Protein 3PJV (pdb70)

Radius of gyration: 19.81 Å; Cα contacts (8 Å, |Δi|>4): 418; chains: 2; bounding box: 46×54×52 Å

B-factor: mean 34.67, std 13.92, range [6.47, 123.56]

Solvent-accessible surface area: 13754 Å² total

Nearest PDB structures (foldseek):
  3pjv-assembly1_F  TM=8.818E-01  e=8.967E-20  Pseudomonas fluorescens Pf0-1
  4u65-assembly1_B  TM=5.311E-01  e=1.336E-07  Legionella pneumophila subsp. pneumophila str. Philadelphia 1
  8fw5-assembly1_D  TM=3.152E-01  e=1.965E+00  Escherichia coli
  3pjv-assembly1_F  TM=1.008E+00  e=2.328E-21  Pseudomonas fluorescens Pf0-1
  4u65-assembly1_B  TM=5.306E-01  e=1.064E-07  Legionella pneumophila subsp. pneumophila str. Philadelphia 1

Sequence (249 aa):
FVSLESSSRTQYVNQLLRSSHAQQDAATALALSSLTPNIDDPAVELLVSSIFDSGYYSSIRVVDLKTDQTIVERNGIPAVTNVPDWFVKLIGLEPAGGDALVSRGWEQAARVEVVSHPFALAKLWQSALGVSLESSRTQYVNQLRSHAQDAATALALSSLTPNIDDPAVELLVSSIFDSGYYSSIRVVDLKTDQTIVERNGIPAVVTNVVPDWFVKLIGLEPAGGDALVSRGWEQAARVEVVSHPFALAKLWQSSALG

Foldseek 3Di:
DVCVVVVVVVVVVVVVVVVVVLVVVLCVVCVVPVPPLVNQVSVCVVCVVLSDQKDWDADPVVRHTSDMDGDDPDDADQDPVVCVVVVDDQPKDKDFDDDVPHTDDMDIDTDDCNVRSVVVVVVVD/DVCVVVVVVVVVVVVVVVVVLVVVLCVVCVVPVVPLVNQVSLVVSVVVDDDQKDWDADPVVRHTSDMDGDDDPDAPQDVVLVVVVVDDWDKDKDFDADVPHTDDMDIDTDDCSVSRVVVVVVVD

Structure (mmCIF, N/CA/C/O backbone):
data_3PJV
#
_entry.id   3PJV
#
_cell.length_a   41.488
_cell.length_b   71.408
_cell.length_c   110.412
_cell.angle_alpha   90.00
_cell.angle_beta   90.00
_cell.angle_gamma   90.00
#
_symmetry.space_group_name_H-M   'P 21 21 21'
#
loop_
_entity.id
_entity.type
_entity.pdbx_description
1 polymer 'Cyclic dimeric GMP binding protein'
2 water water
#
loop_
_atom_site.group_PDB
_atom_site.id
_atom_site.type_symbol
_atom_site.label_atom_id
_atom_site.label_alt_id
_atom_site.label_comp_id
_atom_site.label_asym_id
_atom_site.label_entity_id
_atom_site.label_seq_id
_atom_site.pdbx_PDB_ins_code
_atom_site.Cartn_x
_atom_site.Cartn_y
_atom_site.Cartn_z
_atom_site.occupancy
_atom_site.B_iso_or_equiv
_atom_site.auth_seq_id
_atom_site.auth_comp_id
_atom_site.auth_asym_id
_atom_site.auth_atom_id
_atom_site.pdbx_PDB_model_num
ATOM 1 N N . PHE A 1 2 ? 3.376 29.438 52.338 1.00 63.15 23 PHE D N 1
ATOM 2 C CA . PHE A 1 2 ? 4.757 28.996 52.145 1.00 61.62 23 PHE D CA 1
ATOM 3 C C . PHE A 1 2 ? 5.347 29.600 50.872 1.00 57.88 23 PHE D C 1
ATOM 4 O O . PHE A 1 2 ? 6.205 30.488 50.921 1.00 57.10 23 PHE D O 1
ATOM 14 N N . VAL A 1 4 ? 3.326 31.087 48.683 1.00 60.75 25 VAL D N 1
ATOM 15 C CA . VAL A 1 4 ? 2.543 32.315 48.613 1.00 59.62 25 VAL D CA 1
ATOM 16 C C . VAL A 1 4 ? 3.206 33.425 49.424 1.00 56.12 25 VAL D C 1
ATOM 17 O O . VAL A 1 4 ? 3.202 34.596 49.026 1.00 55.95 25 VAL D O 1
ATOM 21 N N . SER A 1 5 ? 3.785 33.051 50.555 1.00 50.66 26 SER D N 1
ATOM 22 C CA . SER A 1 5 ? 4.364 34.031 51.453 1.00 44.31 26 SER D CA 1
ATOM 23 C C . SER A 1 5 ? 5.877 34.137 51.318 1.00 35.21 26 SER D C 1
ATOM 24 O O . SER A 1 5 ? 6.513 34.821 52.113 1.00 33.80 26 SER D O 1
ATOM 27 N N . LEU A 1 6 ? 6.456 33.469 50.325 1.00 30.67 27 LEU D N 1
ATOM 28 C CA . LEU A 1 6 ? 7.914 33.421 50.218 1.00 29.88 27 LEU D CA 1
ATOM 29 C C . LEU A 1 6 ? 8.546 34.809 50.107 1.00 26.92 27 LEU D C 1
ATOM 30 O O . LEU A 1 6 ? 9.459 35.146 50.863 1.00 27.16 27 LEU D O 1
ATOM 35 N N . GLU A 1 7 ? 8.070 35.617 49.166 1.00 29.34 28 GLU D N 1
ATOM 36 C CA . GLU A 1 7 ? 8.729 36.900 48.921 1.00 31.58 28 GLU D CA 1
ATOM 37 C C . GLU A 1 7 ? 8.700 37.799 50.160 1.00 31.95 28 GLU D C 1
ATOM 38 O O . GLU A 1 7 ? 9.719 38.395 50.519 1.00 29.27 28 GLU D O 1
ATOM 44 N N . SER A 1 8 ? 7.550 37.884 50.825 1.00 33.62 29 SER D N 1
ATOM 45 C CA . SER A 1 8 ? 7.459 38.708 52.035 1.00 33.60 29 SER D CA 1
ATOM 46 C C . SER A 1 8 ? 8.307 38.141 53.179 1.00 33.56 29 SER D C 1
ATOM 47 O O . SER A 1 8 ? 8.984 38.887 53.890 1.00 32.09 29 SER D O 1
ATOM 50 N N . SER A 1 9 ? 8.276 36.823 53.350 1.00 31.91 30 SER D N 1
ATOM 51 C CA A SER A 1 9 ? 9.073 36.162 54.381 0.54 31.25 30 SER D CA 1
ATOM 52 C CA B SER A 1 9 ? 9.064 36.164 54.384 0.46 31.22 30 SER D CA 1
ATOM 53 C C . SER A 1 9 ? 10.562 36.406 54.179 1.00 28.03 30 SER D C 1
ATOM 54 O O . SER A 1 9 ? 11.291 36.698 55.129 1.00 23.60 30 SER D O 1
ATOM 59 N N . ARG A 1 10 ? 11.015 36.272 52.937 1.00 25.61 31 ARG D N 1
ATOM 60 C CA . ARG A 1 10 ? 12.418 36.499 52.604 1.00 21.53 31 ARG D CA 1
ATOM 61 C C . ARG A 1 10 ? 12.823 37.926 52.963 1.00 21.25 31 ARG D C 1
ATOM 62 O O . ARG A 1 10 ? 13.858 38.167 53.575 1.00 23.08 31 ARG D O 1
ATOM 70 N N . THR A 1 11 ? 11.997 38.882 52.575 1.00 20.43 32 THR D N 1
ATOM 71 C CA . THR A 1 11 ? 12.282 40.277 52.910 1.00 20.60 32 THR D CA 1
ATOM 72 C C . THR A 1 11 ? 12.411 40.504 54.428 1.00 22.19 32 THR D C 1
ATOM 73 O O . THR A 1 11 ? 13.275 41.259 54.878 1.00 23.54 32 THR D O 1
ATOM 77 N N . GLN A 1 12 ? 11.560 39.842 55.209 1.00 24.17 33 GLN D N 1
ATOM 78 C CA . GLN A 1 12 ? 11.630 39.923 56.670 1.00 24.66 33 GLN D CA 1
ATOM 79 C C . GLN A 1 12 ? 12.982 39.463 57.200 1.00 21.61 33 GLN D C 1
ATOM 80 O O . GLN A 1 12 ? 13.563 40.103 58.079 1.00 21.53 33 GLN D O 1
ATOM 86 N N . TYR A 1 13 ? 13.481 38.341 56.683 1.00 20.95 34 TYR D N 1
ATOM 87 C CA . TYR A 1 13 ? 14.778 37.833 57.109 1.00 21.71 34 TYR D CA 1
ATOM 88 C C . TYR A 1 13 ? 15.912 38.717 56.641 1.00 20.87 34 TYR D C 1
ATOM 89 O O . TYR A 1 13 ? 16.902 38.890 57.351 1.00 19.77 34 TYR D O 1
ATOM 98 N N . VAL A 1 14 ? 15.774 39.263 55.435 1.00 21.07 35 VAL D N 1
ATOM 99 C CA . VAL A 1 14 ? 16.772 40.195 54.930 1.00 19.78 35 VAL D CA 1
ATOM 100 C C . VAL A 1 14 ? 16.848 41.404 55.856 1.00 18.87 35 VAL D C 1
ATOM 101 O O . VAL A 1 14 ? 17.934 41.828 56.245 1.00 19.53 35 VAL D O 1
ATOM 105 N N . ASN A 1 15 ? 15.689 41.943 56.220 1.00 20.13 36 ASN D N 1
ATOM 106 C CA . ASN A 1 15 ? 15.655 43.121 57.080 1.00 20.47 36 ASN D CA 1
ATOM 107 C C . ASN A 1 15 ? 16.182 42.791 58.474 1.00 22.40 36 ASN D C 1
ATOM 108 O O . ASN A 1 15 ? 16.903 43.587 59.082 1.00 21.24 36 ASN D O 1
ATOM 113 N N . GLN A 1 16 ? 15.808 41.618 58.973 1.00 22.06 37 GLN D N 1
ATOM 114 C CA . GLN A 1 16 ? 16.280 41.158 60.276 1.00 22.42 37 GLN D CA 1
ATOM 115 C C . GLN A 1 16 ? 17.802 41.013 60.343 1.00 18.28 37 GLN D C 1
ATOM 116 O O . GLN A 1 16 ? 18.424 41.503 61.283 1.00 18.97 37 GLN D O 1
ATOM 122 N N . LEU A 1 17 ? 18.395 40.335 59.361 1.00 17.32 38 LEU D N 1
ATOM 123 C CA A LEU A 1 17 ? 19.853 40.146 59.346 0.50 18.65 38 LEU D CA 1
ATOM 124 C CA B LEU A 1 17 ? 19.839 40.127 59.334 0.50 18.73 38 LEU D CA 1
ATOM 125 C C . LEU A 1 17 ? 20.577 41.474 59.212 1.00 19.70 38 LEU D C 1
ATOM 126 O O . LEU A 1 17 ? 21.600 41.711 59.862 1.00 19.28 38 LEU D O 1
A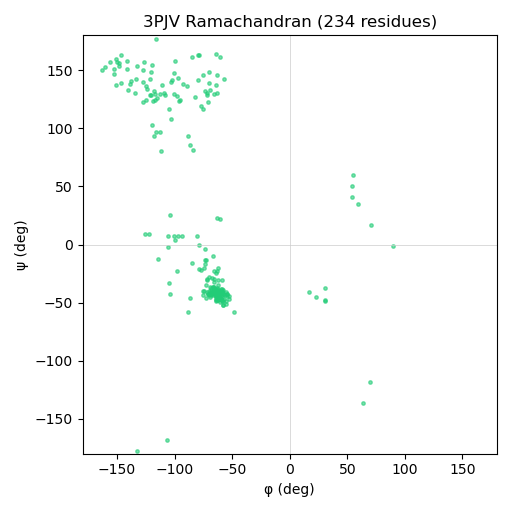TOM 135 N N . ARG A 1 18 ? 20.053 42.360 58.370 1.00 19.46 39 ARG D N 1
ATOM 136 C CA . ARG A 1 18 ? 20.675 43.681 58.204 1.00 20.21 39 ARG D CA 1
ATOM 137 C C . 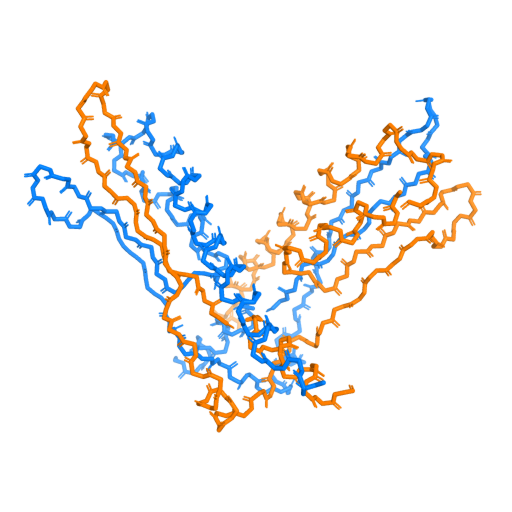ARG A 1 18 ? 20.628 44.456 59.522 1.00 19.78 39 ARG D C 1
ATOM 138 O O . ARG A 1 18 ? 21.621 45.050 59.933 1.00 20.25 39 ARG D O 1
ATOM 146 N N . SER A 1 19 ? 19.486 44.425 60.199 1.00 20.26 40 SER D N 1
ATOM 147 C CA A SER A 1 19 ? 19.380 45.062 61.504 0.77 22.47 40 SER D CA 1
ATOM 148 C CA B SER A 1 19 ? 19.360 45.054 61.508 0.23 22.33 40 SER D CA 1
ATOM 149 C C . SER A 1 19 ? 20.331 44.427 62.510 1.00 23.43 40 SER D C 1
ATOM 150 O O . SER A 1 19 ? 20.901 45.109 63.357 1.00 23.14 40 SER D O 1
ATOM 155 N N . HIS A 1 20 ? 20.514 43.117 62.410 1.00 21.64 41 HIS D N 1
ATOM 156 C CA . HIS A 1 20 ? 21.433 42.414 63.300 1.00 21.29 41 HIS D CA 1
ATOM 157 C C . HIS A 1 20 ? 22.857 42.967 63.121 1.00 19.40 41 HIS D C 1
ATOM 158 O O . HIS A 1 20 ? 23.551 43.274 64.098 1.00 19.37 41 HIS D O 1
ATOM 165 N N . ALA A 1 21 ? 23.273 43.115 61.866 1.00 19.06 42 ALA D N 1
ATOM 166 C CA . ALA A 1 21 ? 24.612 43.610 61.553 1.00 18.84 42 ALA D CA 1
ATOM 167 C C . ALA A 1 21 ? 24.767 45.082 61.939 1.00 21.00 42 ALA D C 1
ATOM 168 O O . ALA A 1 21 ? 25.783 45.482 62.513 1.00 20.16 42 ALA D O 1
ATOM 170 N N . GLN A 1 22 ? 23.751 45.884 61.640 1.00 19.82 43 GLN D N 1
ATOM 171 C CA A GLN A 1 22 ? 23.798 47.298 61.983 0.53 21.16 43 GLN D CA 1
ATOM 172 C CA B GLN A 1 22 ? 23.771 47.305 61.973 0.47 21.56 43 GLN D CA 1
ATOM 173 C C . GLN A 1 22 ? 23.866 47.508 63.488 1.00 23.66 43 GLN D C 1
ATOM 174 O O . GLN A 1 22 ? 24.639 48.341 63.976 1.00 22.05 43 GLN D O 1
ATOM 185 N N . ASP A 1 23 ? 23.067 46.747 64.233 1.00 22.76 44 ASP D N 1
ATOM 186 C CA . ASP A 1 23 ? 23.065 46.878 65.686 1.00 26.14 44 ASP D CA 1
ATOM 187 C C . ASP A 1 23 ? 24.430 46.550 66.278 1.00 23.33 44 ASP D C 1
ATOM 188 O O . ASP A 1 23 ? 24.883 47.221 67.201 1.00 23.38 44 ASP D O 1
ATOM 193 N N . ALA A 1 24 ? 25.082 45.525 65.738 1.00 18.44 45 ALA D N 1
ATOM 194 C CA . ALA A 1 24 ? 26.409 45.129 66.213 1.00 18.21 45 ALA D CA 1
ATOM 195 C C . ALA A 1 24 ? 27.439 46.219 65.918 1.00 18.09 45 ALA D C 1
ATOM 196 O O . ALA A 1 24 ? 28.305 46.498 66.750 1.00 19.00 45 ALA D O 1
ATOM 198 N N . ALA A 1 25 ? 27.360 46.811 64.728 1.00 17.95 46 ALA D N 1
ATOM 199 C CA . ALA A 1 25 ? 28.312 47.853 64.343 1.00 18.33 46 ALA D CA 1
ATOM 200 C C . ALA A 1 25 ? 28.133 49.066 65.246 1.00 19.45 46 ALA D C 1
ATOM 201 O O . ALA A 1 25 ? 29.100 49.659 65.717 1.00 18.38 46 ALA D O 1
ATOM 203 N N . THR A 1 26 ? 26.876 49.423 65.476 1.00 19.75 47 THR D N 1
ATOM 204 C CA . THR A 1 26 ? 26.563 50.589 66.297 1.00 22.21 47 THR D CA 1
ATOM 205 C C . THR A 1 26 ? 27.041 50.360 67.726 1.00 21.99 47 THR D C 1
ATOM 206 O O . THR A 1 26 ? 27.663 51.243 68.323 1.00 20.95 47 THR D O 1
ATOM 210 N N . ALA A 1 27 ? 26.770 49.170 68.262 1.00 22.34 48 ALA D N 1
ATOM 211 C CA . ALA A 1 27 ? 27.196 48.851 69.621 1.00 25.18 48 ALA D CA 1
ATOM 212 C C . ALA A 1 27 ? 28.720 48.840 69.744 1.00 24.41 48 ALA D C 1
ATOM 213 O O . ALA A 1 27 ? 29.280 49.312 70.745 1.00 22.62 48 ALA D O 1
ATOM 215 N N . LEU A 1 28 ? 29.389 48.293 68.732 1.00 19.96 49 LEU D N 1
ATOM 216 C CA . LEU A 1 28 ? 30.840 48.158 68.777 1.00 19.83 49 LEU D CA 1
ATOM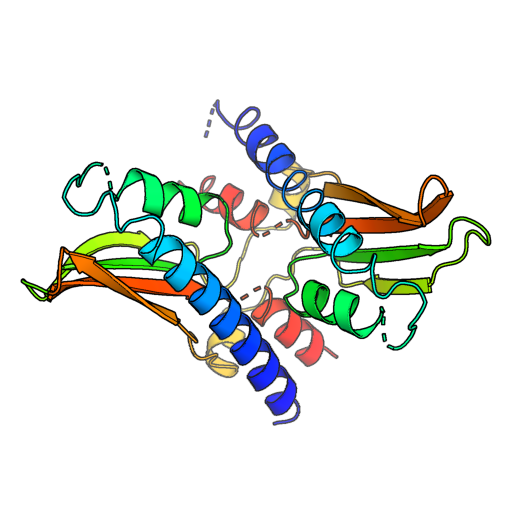 217 C C . LEU A 1 28 ? 31.494 49.530 68.651 1.00 20.24 49 LEU D C 1
ATOM 218 O O . LEU A 1 28 ? 32.434 49.851 69.389 1.00 23.57 49 LEU D O 1
ATOM 223 N N . ALA A 1 29 ? 30.971 50.357 67.746 1.00 19.01 50 ALA D N 1
ATOM 224 C CA . ALA A 1 29 ? 31.497 51.708 67.596 1.00 18.89 50 ALA D CA 1
ATOM 225 C C . ALA A 1 29 ? 31.417 52.431 68.935 1.00 20.93 50 ALA D C 1
ATOM 226 O O . ALA A 1 29 ? 32.353 53.126 69.324 1.00 22.87 50 ALA D O 1
ATOM 228 N N . LEU A 1 30 ? 30.295 52.276 69.624 1.00 20.88 51 LEU D N 1
ATOM 229 C CA . LEU A 1 30 ? 30.107 52.908 70.933 1.00 25.51 51 LEU D CA 1
ATOM 230 C C . LEU A 1 30 ? 31.141 52.369 71.927 1.00 26.27 51 LEU D C 1
ATOM 231 O O . LEU A 1 30 ? 31.795 53.125 72.645 1.00 27.48 51 LEU D O 1
ATOM 236 N N . SER A 1 31 ? 31.284 51.052 71.962 1.00 22.90 52 SER D N 1
ATOM 237 C CA A SER A 1 31 ? 32.227 50.421 72.876 0.50 25.92 52 SER D CA 1
ATOM 238 C CA B SER A 1 31 ? 32.231 50.395 72.855 0.50 26.41 52 SER D CA 1
ATOM 239 C C . SER A 1 31 ? 33.654 50.909 72.643 1.00 26.59 52 SER D C 1
ATOM 240 O O . SER A 1 31 ? 34.415 51.087 73.593 1.00 25.56 52 SER D O 1
ATOM 245 N N . LEU A 1 32 ? 34.003 51.142 71.383 1.00 22.20 53 LEU D N 1
ATOM 246 C CA . LEU A 1 32 ? 35.363 51.505 71.002 1.00 23.69 53 LEU D CA 1
ATOM 247 C C . LEU A 1 32 ? 35.683 52.964 71.260 1.00 24.82 53 LEU D C 1
ATOM 248 O O . LEU A 1 32 ? 36.843 53.337 71.341 1.00 27.64 53 LEU D O 1
ATOM 253 N N . THR A 1 33 ? 34.656 53.797 71.360 1.00 24.45 54 THR D N 1
ATOM 254 C CA . THR A 1 33 ? 34.887 55.237 71.421 1.00 24.92 54 THR D CA 1
ATOM 255 C C . THR A 1 33 ? 35.833 55.698 72.543 1.00 27.04 54 THR D C 1
ATOM 256 O O . THR A 1 33 ? 36.762 56.473 72.282 1.00 27.96 54 THR D O 1
ATOM 260 N N . PRO A 1 34 ? 35.610 55.232 73.787 1.00 28.56 55 PRO D N 1
ATOM 261 C CA . PRO A 1 34 ? 36.510 55.677 74.858 1.00 30.74 55 PRO D CA 1
ATOM 262 C C . PRO A 1 34 ? 37.849 54.951 74.863 1.00 30.20 55 PRO D C 1
ATOM 263 O O . PRO A 1 34 ? 38.678 55.257 75.721 1.00 30.82 55 PRO D O 1
ATOM 267 N N . ASN A 1 35 ? 38.050 54.020 73.926 1.00 29.31 56 ASN D N 1
ATOM 268 C CA . ASN A 1 35 ? 39.252 53.178 73.892 1.00 29.61 56 ASN D CA 1
ATOM 269 C C . ASN A 1 35 ? 39.992 53.217 72.559 1.00 28.50 56 ASN D C 1
ATOM 270 O O . ASN A 1 35 ? 40.899 52.413 72.318 1.00 28.24 56 ASN D O 1
ATOM 275 N N . ILE A 1 36 ? 39.594 54.116 71.670 1.00 30.21 57 ILE D N 1
ATOM 276 C CA . ILE A 1 36 ? 40.088 54.034 70.295 1.00 33.25 57 ILE D CA 1
ATOM 277 C C . ILE A 1 36 ? 41.612 54.195 70.188 1.00 34.12 57 ILE D C 1
ATOM 278 O O . ILE A 1 36 ? 42.218 53.767 69.205 1.00 30.79 57 ILE D O 1
ATOM 283 N N . ASP A 1 37 ? 42.233 54.784 71.206 1.00 34.57 58 ASP D N 1
ATOM 284 C CA . ASP A 1 37 ? 43.683 54.976 71.188 1.00 37.35 58 ASP D CA 1
ATOM 285 C C . ASP A 1 37 ? 44.468 53.898 71.949 1.00 39.42 58 ASP D C 1
ATOM 286 O O . ASP A 1 37 ? 45.680 54.012 72.123 1.00 38.84 58 ASP D O 1
ATOM 291 N N . ASP A 1 38 ? 43.779 52.851 72.394 1.00 35.21 59 ASP D N 1
ATOM 292 C CA . ASP A 1 38 ? 44.428 51.729 73.060 1.00 36.12 59 ASP D CA 1
ATOM 293 C C . ASP A 1 38 ? 44.306 50.505 72.154 1.00 36.84 59 ASP D C 1
ATOM 294 O O . ASP A 1 38 ? 43.277 49.837 72.161 1.00 33.74 59 ASP D O 1
ATOM 299 N N . PRO A 1 39 ? 45.351 50.217 71.362 1.00 39.64 60 PRO D N 1
ATOM 300 C CA . PRO A 1 39 ? 45.278 49.136 70.369 1.00 38.81 60 PRO D CA 1
ATOM 301 C C . PRO A 1 39 ? 44.878 47.780 70.959 1.00 34.82 60 PRO D C 1
ATOM 302 O O . PRO A 1 39 ? 44.060 47.089 70.358 1.00 32.63 60 PRO D O 1
ATOM 306 N N . ALA A 1 40 ? 45.434 47.415 72.111 1.00 35.30 61 ALA D N 1
ATOM 307 C CA . ALA A 1 40 ? 45.097 46.147 72.745 1.00 36.46 61 ALA D CA 1
ATOM 308 C C . ALA A 1 40 ? 43.607 46.068 73.074 1.00 33.80 61 ALA D C 1
ATOM 309 O O . ALA A 1 40 ? 42.953 45.064 72.787 1.00 30.62 61 ALA D O 1
ATOM 319 N N . VAL A 1 42 ? 41.223 47.747 71.719 1.00 26.67 63 VAL D N 1
ATOM 320 C CA . VAL A 1 42 ? 40.441 47.729 70.487 1.00 26.49 63 VAL D CA 1
ATOM 321 C C . VAL A 1 42 ? 40.328 46.290 70.000 1.00 26.98 63 VAL D C 1
ATOM 322 O O . VAL A 1 42 ? 39.236 45.804 69.689 1.00 26.38 63 VAL D O 1
ATOM 326 N N . GLU A 1 43 ? 41.459 45.596 69.963 1.00 25.34 64 GLU D N 1
ATOM 327 C CA . GLU A 1 43 ? 41.445 44.201 69.546 1.00 26.91 64 GLU D CA 1
ATOM 328 C C . GLU A 1 43 ? 40.589 43.345 70.481 1.00 27.90 64 GLU D C 1
ATOM 329 O O . GLU A 1 43 ? 39.839 42.479 70.026 1.00 26.40 64 GLU D O 1
ATOM 335 N N . LEU A 1 44 ? 40.686 43.595 71.785 1.00 26.53 65 LEU D N 1
ATOM 336 C CA . LEU A 1 44 ? 39.897 42.841 72.759 1.00 29.18 65 LEU D CA 1
ATOM 337 C C . LEU A 1 44 ? 38.403 43.012 72.540 1.00 27.99 65 LEU D C 1
ATOM 338 O O . LEU A 1 44 ? 37.639 42.047 72.567 1.00 26.25 65 LEU D O 1
ATOM 343 N N . LEU A 1 45 ? 37.989 44.258 72.340 1.00 24.80 66 LEU D N 1
ATOM 344 C CA . LEU A 1 45 ? 36.577 44.575 72.168 1.00 26.77 66 LEU D CA 1
ATOM 345 C C . LEU A 1 45 ? 36.009 44.002 70.877 1.00 28.00 66 LEU D C 1
ATOM 346 O O . LEU A 1 45 ? 34.866 43.553 70.847 1.00 28.61 66 LEU D O 1
ATOM 351 N N . VAL A 1 46 ? 36.806 44.005 69.815 1.00 24.19 67 VAL D N 1
ATOM 352 C CA . VAL A 1 46 ? 36.360 43.406 68.567 1.00 23.53 67 VAL D CA 1
ATOM 353 C C . VAL A 1 46 ? 36.283 41.876 68.686 1.00 24.45 67 VAL D C 1
ATOM 354 O O . VAL A 1 46 ? 35.321 41.260 68.230 1.00 25.34 67 VAL D O 1
ATOM 358 N N . SER A 1 47 ? 37.293 41.274 69.309 1.00 23.17 68 SER D N 1
ATOM 359 C CA . SER A 1 47 ? 37.303 39.819 69.498 1.00 28.33 68 SER D CA 1
ATOM 360 C C . SER A 1 47 ? 36.112 39.342 70.310 1.00 31.56 68 SER D C 1
ATOM 361 O O . SER A 1 47 ? 35.511 38.307 69.999 1.00 34.15 68 SER D O 1
ATOM 364 N N . SER A 1 48 ? 35.791 40.089 71.360 1.00 31.91 69 SER D N 1
ATOM 365 C CA . SER A 1 48 ? 34.652 39.794 72.219 1.00 36.26 69 SER D CA 1
ATOM 366 C C . SER A 1 48 ? 33.409 39.528 71.379 1.00 36.96 69 SER D C 1
ATOM 367 O O . SER A 1 48 ? 32.806 38.459 71.462 1.00 36.71 69 SER D O 1
ATOM 370 N N . ILE A 1 49 ? 33.042 40.506 70.557 1.00 28.89 70 ILE D N 1
ATOM 371 C CA . ILE A 1 49 ? 31.870 40.403 69.695 1.00 27.71 70 ILE D CA 1
ATOM 372 C C . ILE A 1 49 ? 32.008 39.302 68.634 1.00 27.20 70 ILE D C 1
ATOM 373 O O . ILE A 1 49 ? 31.065 38.557 68.378 1.00 26.00 70 ILE D O 1
ATOM 378 N N . PHE A 1 50 ? 33.181 39.192 68.024 1.00 23.83 71 PHE D N 1
ATOM 379 C CA . PHE A 1 50 ? 33.353 38.256 66.920 1.00 23.53 71 PHE D CA 1
ATOM 380 C C . PHE A 1 50 ? 33.356 36.800 67.388 1.00 27.49 71 PHE D C 1
ATOM 381 O O . PHE A 1 50 ? 32.977 35.902 66.650 1.00 24.29 71 PHE D O 1
ATOM 389 N N . ASP A 1 51 ? 33.807 36.579 68.613 1.00 26.90 72 ASP D N 1
ATOM 390 C CA . ASP A 1 51 ? 34.013 35.213 69.096 1.00 27.61 72 ASP D CA 1
ATOM 391 C C . ASP A 1 51 ? 32.725 34.393 69.249 1.00 25.28 72 ASP D C 1
ATOM 392 O O . ASP A 1 51 ? 32.781 33.183 69.462 1.00 26.67 72 ASP D O 1
ATOM 397 N N . SER A 1 52 ? 31.571 35.046 69.138 1.00 26.93 73 SER D N 1
ATOM 398 C CA . SER A 1 52 ? 30.288 34.338 69.159 1.00 24.69 73 SER D CA 1
ATOM 399 C C . SER A 1 52 ? 30.108 33.470 67.920 1.00 21.83 73 SER D C 1
ATOM 400 O O . SER A 1 52 ? 29.382 32.473 67.944 1.00 23.81 73 SER D O 1
ATOM 403 N N . GLY A 1 53 ? 30.723 33.891 66.816 1.00 21.23 74 GLY D N 1
ATOM 404 C CA . GLY A 1 53 ? 30.537 33.199 65.554 1.00 20.13 74 GLY D CA 1
ATOM 405 C C . GLY A 1 53 ? 29.366 33.742 64.749 1.00 19.35 74 GLY D C 1
ATOM 406 O O . GLY A 1 53 ? 29.114 33.278 63.646 1.00 20.14 74 GLY D O 1
ATOM 407 N N . TYR A 1 54 ? 28.654 34.733 65.294 1.00 18.29 75 TYR D N 1
ATOM 408 C CA . TYR A 1 54 ? 27.450 35.241 64.626 1.00 21.02 75 TYR D CA 1
ATOM 409 C C . TYR A 1 54 ? 27.753 36.101 63.400 1.00 19.51 75 TYR D C 1
ATOM 410 O O . TYR A 1 54 ? 26.846 36.409 62.619 1.00 19.00 75 TYR D O 1
ATOM 419 N N . TYR A 1 55 ? 29.010 36.514 63.250 1.00 18.67 76 TYR D N 1
ATOM 420 C CA . TYR A 1 55 ? 29.377 37.462 62.192 1.00 16.86 76 TYR D CA 1
ATOM 421 C C . TYR A 1 55 ? 30.366 36.849 61.207 1.00 19.54 76 TYR D C 1
ATOM 422 O O . TYR A 1 55 ? 31.348 36.223 61.621 1.00 20.93 76 TYR D O 1
ATOM 431 N N . SER A 1 56 ? 30.088 37.001 59.908 1.00 17.41 77 SER D N 1
ATOM 432 C CA . SER A 1 56 ? 31.013 36.550 58.867 1.00 19.76 77 SER D CA 1
ATOM 433 C C . SER A 1 56 ? 32.304 37.363 58.898 1.00 19.63 77 SER D C 1
ATOM 434 O O . SER A 1 56 ? 33.388 36.861 58.565 1.00 21.78 77 SER D O 1
ATOM 437 N N . SER A 1 57 ? 32.178 38.628 59.281 1.00 18.75 78 SER D N 1
ATOM 438 C CA . SER A 1 57 ? 33.329 39.526 59.328 1.00 17.69 78 SER D CA 1
ATOM 439 C C . SER A 1 57 ? 33.072 40.774 60.172 1.00 17.29 78 SER D C 1
ATOM 440 O O . SER A 1 57 ? 31.944 41.241 60.281 1.00 16.75 78 SER D O 1
ATOM 443 N N . ILE A 1 58 ? 34.143 41.292 60.770 1.00 16.98 79 ILE D N 1
ATOM 444 C CA . ILE A 1 58 ? 34.133 42.601 61.433 1.00 15.57 79 ILE D CA 1
ATOM 445 C C . ILE A 1 58 ? 35.460 43.259 61.105 1.00 19.50 79 ILE D C 1
ATOM 446 O O . ILE A 1 58 ? 36.510 42.635 61.202 1.00 20.67 79 ILE D O 1
ATOM 451 N N . ARG A 1 59 ? 35.408 44.516 60.698 1.00 16.29 80 ARG D N 1
ATOM 452 C CA . ARG A 1 59 ? 36.605 45.248 60.348 1.00 17.11 80 ARG D CA 1
ATOM 453 C C . ARG A 1 59 ? 36.498 46.658 60.917 1.00 18.62 80 ARG D C 1
ATOM 454 O O . ARG A 1 59 ? 35.425 47.252 60.903 1.00 21.18 80 ARG D O 1
ATOM 462 N N . VAL A 1 60 ? 37.603 47.183 61.433 1.00 19.09 81 VAL D N 1
ATOM 463 C CA . VAL A 1 60 ? 37.639 48.572 61.894 1.00 16.32 81 VAL D CA 1
ATOM 464 C C . VAL A 1 60 ? 38.658 49.268 61.022 1.00 20.65 81 VAL D C 1
ATOM 465 O O . VAL A 1 60 ? 39.787 48.814 60.898 1.00 26.06 81 VAL D O 1
ATOM 469 N N . VAL A 1 61 ? 38.22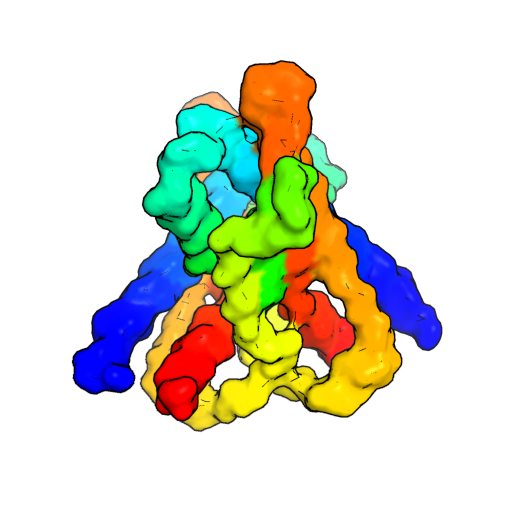9 50.343 60.377 1.00 20.66 82 VAL D N 1
ATOM 470 C CA . VAL A 1 61 ? 39.064 51.071 59.427 1.00 21.98 82 VAL D CA 1
ATOM 471 C C . VAL A 1 61 ? 39.405 52.463 59.964 1.00 23.16 82 VAL D C 1
ATOM 472 O O . VAL A 1 61 ? 38.527 53.208 60.402 1.00 22.96 82 VAL D O 1
ATOM 476 N N . ASP A 1 62 ? 40.692 52.797 59.948 1.00 22.72 83 ASP D N 1
ATOM 477 C CA . ASP A 1 62 ? 41.135 54.118 60.377 1.00 25.19 83 ASP D CA 1
ATOM 478 C C . ASP A 1 62 ? 40.826 55.107 59.253 1.00 24.54 83 ASP D C 1
ATOM 479 O O . ASP A 1 62 ? 41.314 54.954 58.144 1.00 26.75 83 ASP D O 1
ATOM 484 N N . LEU A 1 63 ? 39.998 56.108 59.536 1.00 23.37 84 LEU D N 1
ATOM 485 C CA . LEU A 1 63 ? 39.555 57.040 58.486 1.00 22.44 84 LEU D CA 1
ATOM 486 C C . LEU A 1 63 ? 40.646 57.988 57.975 1.00 29.69 84 LEU D C 1
ATOM 487 O O . LEU A 1 63 ? 40.590 58.448 56.829 1.00 32.28 84 LEU D O 1
ATOM 492 N N . LYS A 1 64 ? 41.624 58.311 58.816 1.00 28.56 85 LYS D N 1
ATOM 493 C CA . LYS A 1 64 ? 42.672 59.253 58.399 1.00 31.53 85 LYS D CA 1
ATOM 494 C C . LYS A 1 64 ? 43.678 58.599 57.450 1.00 33.58 85 LYS D C 1
ATOM 495 O O . LYS A 1 64 ? 44.122 59.204 56.469 1.00 31.62 85 LYS D O 1
ATOM 501 N N . THR A 1 65 ? 44.018 57.350 57.747 1.00 38.64 86 THR D N 1
ATOM 502 C CA . THR A 1 65 ? 45.009 56.599 56.983 1.00 42.61 86 THR D CA 1
ATOM 503 C C . THR A 1 65 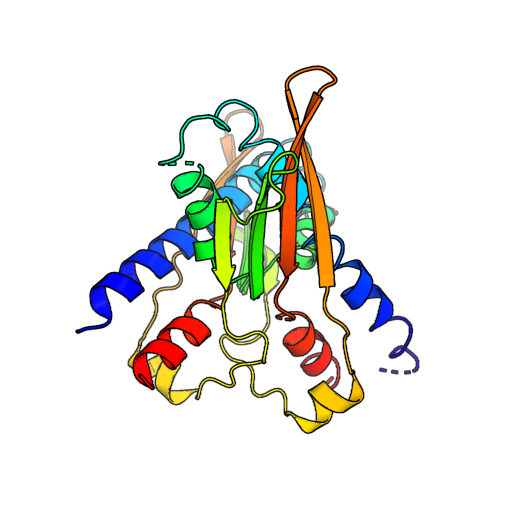? 44.348 55.672 55.964 1.00 43.69 86 THR D C 1
ATOM 504 O O . THR A 1 65 ? 44.968 55.273 54.978 1.00 44.07 86 THR D O 1
ATOM 508 N N . ASP A 1 66 ? 43.088 55.333 56.218 1.00 43.04 87 ASP D N 1
ATOM 509 C CA . ASP A 1 66 ? 42.318 54.420 55.373 1.00 44.22 87 ASP D CA 1
ATOM 510 C C . ASP A 1 66 ? 42.792 52.967 55.469 1.00 44.20 87 ASP D C 1
ATOM 511 O O . ASP A 1 66 ? 42.465 52.136 54.618 1.00 43.84 87 ASP D O 1
ATOM 516 N N . GLN A 1 67 ? 43.562 52.656 56.501 1.00 41.89 88 GLN D N 1
ATOM 517 C CA . GLN A 1 67 ? 44.034 51.289 56.666 1.00 43.25 88 GLN D CA 1
ATOM 518 C C . GLN A 1 67 ? 43.201 50.527 57.692 1.00 34.78 88 GLN D C 1
ATOM 519 O O . GLN A 1 67 ? 42.544 51.116 58.542 1.00 30.05 88 GLN D O 1
ATOM 525 N N . THR A 1 68 ? 43.226 49.207 57.590 1.00 32.94 89 THR D N 1
ATOM 526 C CA . THR A 1 68 ? 42.543 48.361 58.555 1.00 29.60 89 THR D CA 1
ATOM 527 C C . THR A 1 68 ? 43.295 48.390 59.878 1.00 34.31 89 THR D C 1
ATOM 528 O O . THR A 1 68 ? 44.504 48.175 59.922 1.00 41.31 89 THR D O 1
ATOM 532 N N . ILE A 1 69 ? 42.576 48.670 60.956 1.00 30.54 90 ILE D N 1
ATOM 533 C CA . ILE A 1 69 ? 43.168 48.690 62.285 1.00 30.33 90 ILE D CA 1
ATOM 534 C C . ILE A 1 69 ? 43.133 47.275 62.839 1.00 30.90 90 ILE D C 1
ATOM 535 O O . ILE A 1 69 ? 44.121 46.762 63.374 1.00 35.15 90 ILE D O 1
ATOM 540 N N . VAL A 1 70 ? 41.979 46.640 62.695 1.00 27.54 91 VAL D N 1
ATOM 541 C CA . VAL A 1 70 ? 41.809 45.258 63.115 1.00 29.30 91 VAL D CA 1
ATOM 542 C C . VAL A 1 70 ? 40.722 44.631 62.265 1.00 26.98 91 VAL D C 1
ATOM 543 O O . VAL A 1 70 ? 39.789 45.298 61.840 1.00 26.29 91 VAL D O 1
ATOM 547 N N . GLU A 1 71 ? 40.861 43.349 61.983 1.00 24.21 92 GLU D N 1
ATOM 548 C CA . GLU A 1 71 ? 39.791 42.645 61.286 1.00 25.72 92 GLU D CA 1
ATOM 549 C C . GLU A 1 71 ? 39.728 41.166 61.629 1.00 23.74 92 GLU D C 1
ATOM 550 O O . GLU A 1 71 ? 40.688 40.572 62.113 1.00 26.69 92 GLU D O 1
ATOM 556 N N . ARG A 1 72 ? 38.564 40.595 61.367 1.00 22.03 93 ARG D N 1
ATOM 557 C CA . ARG A 1 72 ? 38.297 39.212 61.679 1.00 23.82 93 ARG D CA 1
ATOM 558 C C . ARG A 1 72 ? 37.370 38.684 60.600 1.00 23.89 93 ARG D C 1
ATOM 559 O O . ARG A 1 72 ? 36.442 39.363 60.183 1.00 21.13 93 ARG D O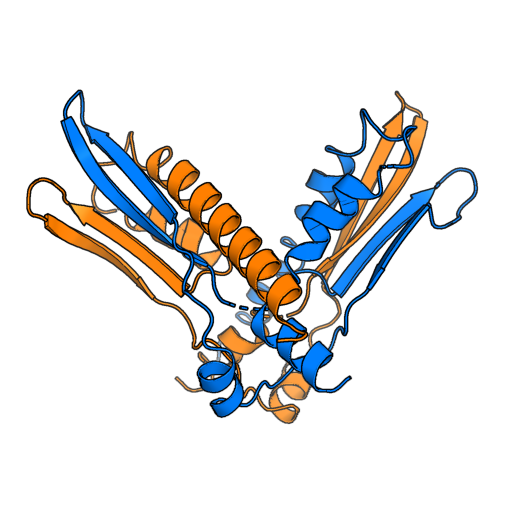 1
ATOM 567 N N . ASN A 1 73 ? 37.619 37.460 60.157 1.00 22.15 94 ASN D N 1
ATOM 568 C CA . ASN A 1 73 ? 36.809 36.866 59.118 1.00 29.95 94 ASN D CA 1
ATOM 569 C C . ASN A 1 73 ? 36.544 35.423 59.459 1.00 36.66 94 ASN D C 1
ATOM 570 O O . ASN A 1 73 ? 37.438 34.729 59.944 1.00 42.29 94 ASN D O 1
ATOM 575 N N . GLY A 1 74 ? 35.316 34.974 59.237 1.00 36.51 95 GLY D N 1
ATOM 576 C CA . GLY A 1 74 ? 35.033 33.548 59.215 1.00 46.72 95 GLY D CA 1
ATOM 577 C C . GLY A 1 74 ? 34.563 33.119 57.834 1.00 47.45 95 GLY D C 1
ATOM 578 O O . GLY A 1 74 ? 34.405 33.946 56.936 1.00 40.86 95 GLY D O 1
ATOM 579 N N . ILE A 1 75 ? 34.332 31.826 57.648 0.68 38.50 96 ILE D N 1
ATOM 580 C CA . ILE A 1 75 ? 33.704 31.380 56.414 0.54 41.75 96 ILE D CA 1
ATOM 581 C C . ILE A 1 75 ? 32.280 31.920 56.376 0.55 39.25 96 ILE D C 1
ATOM 582 O O . ILE A 1 75 ? 31.529 31.793 57.361 1.00 34.61 96 ILE D O 1
ATOM 587 N N . PRO A 1 76 ? 31.917 32.563 55.256 0.49 42.20 97 PRO D N 1
ATOM 588 C CA . PRO A 1 76 ? 30.605 33.189 55.068 0.88 43.43 97 PRO D CA 1
ATOM 589 C C . PRO A 1 76 ? 29.544 32.198 54.580 0.54 43.27 97 PRO D C 1
ATOM 590 O O . PRO A 1 76 ? 28.351 32.501 54.653 0.69 43.25 97 PRO D O 1
ATOM 594 N N . ALA A 1 77 ? 29.972 31.035 54.093 0.88 42.90 98 ALA D N 1
ATOM 595 C CA . ALA A 1 77 ? 29.042 30.014 53.613 1.00 42.43 98 ALA D CA 1
ATOM 596 C C . ALA A 1 77 ? 28.427 29.249 54.768 0.94 40.46 98 ALA D C 1
ATOM 597 O O . ALA A 1 77 ? 28.941 29.287 55.901 0.83 40.14 98 ALA D O 1
ATOM 599 N N . VAL A 1 78 ? 27.332 28.546 54.482 0.89 37.96 99 VAL D N 1
ATOM 600 C CA . VAL A 1 78 ? 26.721 27.647 55.464 0.76 35.33 99 VAL D CA 1
ATOM 601 C C . VAL A 1 78 ? 27.597 26.432 55.687 0.51 32.79 99 VAL D C 1
ATOM 602 O O . VAL A 1 78 ? 28.171 25.885 54.737 0.99 38.19 99 VAL D O 1
ATOM 606 N N . THR A 1 79 ? 27.719 26.026 56.947 0.69 45.52 100 THR D N 1
ATOM 607 C CA . THR A 1 79 ? 28.414 24.798 57.279 0.68 40.51 100 THR D CA 1
ATOM 608 C C . THR A 1 79 ? 27.384 23.731 57.645 0.70 38.41 100 THR D C 1
ATOM 609 O O . THR A 1 79 ? 26.635 23.886 58.610 0.77 35.96 100 THR D O 1
ATOM 613 N N . ASN A 1 80 ? 27.334 22.663 56.854 1.00 39.01 101 ASN D N 1
ATOM 614 C CA . ASN A 1 80 ? 26.482 21.516 57.163 1.00 31.90 101 ASN D CA 1
ATOM 615 C C . ASN A 1 80 ? 27.236 20.518 58.046 1.00 32.60 101 ASN D C 1
ATOM 616 O O . ASN A 1 80 ? 27.958 19.649 57.553 1.00 33.43 101 ASN D O 1
ATOM 621 N N . VAL A 1 81 ? 27.071 20.647 59.356 1.00 29.76 102 VAL D N 1
ATOM 622 C CA . VAL A 1 81 ? 27.777 19.789 60.300 1.00 29.04 102 VAL D CA 1
ATOM 623 C C . VAL A 1 81 ? 27.041 18.459 60.447 1.00 29.27 102 VAL D C 1
ATOM 624 O O . VAL A 1 81 ? 25.846 18.458 60.730 1.00 25.14 102 VAL D O 1
ATOM 628 N N . PRO A 1 82 ? 27.745 17.310 60.263 1.00 29.94 103 PRO D N 1
ATOM 629 C CA . PRO A 1 82 ? 27.033 16.032 60.367 1.00 28.52 103 PRO D CA 1
ATOM 630 C C . PRO A 1 82 ? 26.465 15.808 61.755 1.00 29.13 103 PRO D C 1
ATOM 631 O O . PRO A 1 82 ? 27.081 16.201 62.750 1.00 28.11 103 PRO D O 1
ATOM 635 N N . ASP A 1 83 ? 25.305 15.160 61.811 1.00 28.55 104 ASP D N 1
ATOM 636 C CA . ASP A 1 83 ? 24.627 14.876 63.068 1.00 36.01 104 ASP D CA 1
ATOM 637 C C . ASP A 1 83 ? 25.536 14.116 64.015 1.00 33.04 104 ASP D C 1
ATOM 638 O O . ASP A 1 83 ? 25.561 14.383 65.216 1.00 34.48 104 ASP D O 1
ATOM 643 N N . TRP A 1 84 ? 26.288 13.168 63.466 1.00 29.10 105 TRP D N 1
ATOM 644 C CA . TRP A 1 84 ? 27.139 12.317 64.288 1.00 29.65 105 TRP D CA 1
ATOM 645 C C . TRP A 1 84 ? 28.268 13.090 64.974 1.00 30.11 105 TRP D C 1
ATOM 646 O O . TRP A 1 84 ? 28.788 12.649 65.996 1.00 29.35 105 TRP D O 1
ATOM 657 N N . PHE A 1 85 ? 28.636 14.245 64.419 1.00 30.27 106 PHE D N 1
ATOM 658 C CA . PHE A 1 85 ? 29.684 15.069 65.022 1.00 27.01 106 PHE D CA 1
ATOM 659 C C . PHE A 1 85 ? 29.183 15.741 66.303 1.00 27.67 106 PHE D C 1
ATOM 660 O O . PHE A 1 85 ? 29.934 15.914 67.264 1.00 27.98 106 PHE D O 1
ATOM 668 N N . VAL A 1 86 ? 27.903 16.102 66.319 1.00 31.71 107 VAL D N 1
ATOM 669 C CA . VAL A 1 86 ? 27.287 16.667 67.512 1.00 29.34 107 VAL D CA 1
ATOM 670 C C . VAL A 1 86 ? 27.395 15.731 68.708 1.00 32.20 107 VAL D C 1
ATOM 671 O O . VAL A 1 86 ? 27.790 16.147 69.797 1.00 32.08 107 VAL D O 1
ATOM 675 N N . LYS A 1 87 ? 27.038 14.464 68.500 1.00 33.03 108 LYS D N 1
ATOM 676 C CA . LYS A 1 87 ? 27.134 13.460 69.552 1.00 38.76 108 LYS D CA 1
ATOM 677 C C . LYS A 1 87 ? 28.585 13.291 69.981 1.00 35.08 108 LYS D C 1
ATOM 678 O O . LYS A 1 87 ? 28.889 13.228 71.174 1.00 37.24 108 LYS D O 1
ATOM 684 N N . LEU A 1 88 ? 29.476 13.223 68.996 1.00 32.49 109 LEU D N 1
ATOM 685 C CA . LEU A 1 88 ? 30.904 13.069 69.251 1.00 31.95 109 LEU D CA 1
ATOM 686 C C . LEU A 1 88 ? 31.444 14.203 70.119 1.00 32.05 109 LEU D C 1
ATOM 687 O O . LEU A 1 88 ? 32.087 13.957 71.139 1.00 34.54 109 LEU D O 1
ATOM 692 N N . ILE A 1 89 ? 31.177 15.444 69.713 1.00 31.67 110 ILE D N 1
ATOM 693 C CA . ILE A 1 89 ? 31.615 16.606 70.479 1.00 34.19 110 ILE D CA 1
ATOM 694 C C . ILE A 1 89 ? 30.895 16.672 71.829 1.00 37.95 110 ILE D C 1
ATOM 695 O O . ILE A 1 89 ? 31.508 16.961 72.847 1.00 40.27 110 ILE D O 1
ATOM 700 N N . GLY A 1 90 ? 29.596 16.389 71.833 1.00 37.80 111 GLY D N 1
ATOM 701 C CA . GLY A 1 90 ? 28.816 16.387 73.058 1.00 39.14 111 GLY D CA 1
ATOM 702 C C . GLY A 1 90 ? 28.913 17.695 73.823 1.00 41.10 111 GLY D C 1
ATOM 703 O O . GLY A 1 90 ? 29.370 17.726 74.965 1.00 45.09 111 GLY D O 1
ATOM 704 N N . LEU A 1 91 ? 28.494 18.781 73.181 1.00 32.64 112 LEU D N 1
ATOM 705 C CA . LEU A 1 91 ? 28.455 20.095 73.816 1.00 36.53 112 LEU D CA 1
ATOM 706 C C . LEU A 1 91 ? 27.376 20.176 74.889 1.00 40.16 112 LEU D C 1
ATOM 707 O O . LEU A 1 91 ? 26.232 19.782 74.662 1.00 41.06 112 LEU D O 1
ATOM 712 N N . GLU A 1 92 ? 27.734 20.702 76.055 1.00 43.24 113 GLU D N 1
ATOM 713 C CA . GLU A 1 92 ? 26.745 20.950 77.101 1.00 48.27 113 GLU D CA 1
ATOM 714 C C . GLU A 1 92 ? 25.922 22.183 76.748 1.00 45.20 113 GLU D C 1
ATOM 715 O O . GLU A 1 92 ? 26.444 23.129 76.166 1.00 44.23 113 GLU D O 1
ATOM 721 N N . PRO A 1 93 ? 24.630 22.173 77.112 1.00 48.39 114 PRO D N 1
ATOM 722 C CA . PRO A 1 93 ? 23.657 23.222 76.771 1.00 45.28 114 PRO D CA 1
ATOM 723 C C . PRO A 1 93 ? 24.042 24.620 77.277 1.00 35.92 114 PRO D C 1
ATOM 724 O O . PRO A 1 93 ? 23.677 25.609 76.648 1.00 34.55 114 PRO D O 1
ATOM 728 N N . ALA A 1 94 ? 24.753 24.686 78.398 1.00 38.10 115 ALA D N 1
ATOM 729 C CA . ALA A 1 94 ? 25.205 25.957 78.978 1.00 36.32 115 ALA D CA 1
ATOM 730 C C . ALA A 1 94 ? 24.097 26.987 79.212 1.00 34.43 115 ALA D C 1
ATOM 731 O O . ALA A 1 94 ? 24.299 28.168 78.978 1.00 35.02 115 ALA D O 1
ATOM 733 N N . GLY A 1 95 ? 22.941 26.549 79.693 1.00 30.10 116 GLY D N 1
ATOM 734 C CA . GLY A 1 95 ? 21.831 27.459 79.913 1.00 26.63 116 GLY D CA 1
ATOM 735 C C . GLY A 1 95 ? 22.077 28.526 80.970 1.00 30.44 116 GLY D C 1
ATOM 736 O O . GLY A 1 95 ? 23.007 28.429 81.773 1.00 34.27 116 GLY D O 1
ATOM 737 N N . GLY A 1 96 ? 21.235 29.552 80.966 1.00 24.68 117 GLY D N 1
ATOM 738 C CA . GLY A 1 96 ? 21.267 30.577 81.999 1.00 28.11 117 GLY D CA 1
ATOM 739 C C . GLY A 1 96 ? 19.866 30.832 82.508 1.00 27.92 117 GLY D C 1
ATOM 740 O O . GLY A 1 96 ? 18.903 30.603 81.792 1.00 28.04 117 GLY D O 1
ATOM 741 N N . ASP A 1 97 ? 19.735 31.295 83.746 1.00 24.90 118 ASP D N 1
ATOM 742 C CA . ASP A 1 97 ? 18.408 31.582 84.268 1.00 23.99 118 ASP D CA 1
ATOM 743 C C . ASP A 1 97 ? 18.385 32.760 85.237 1.00 27.06 118 ASP D C 1
ATOM 744 O O . ASP A 1 97 ? 19.420 33.179 85.752 1.00 28.30 118 ASP D O 1
ATOM 749 N N . ALA A 1 98 ? 17.192 33.282 85.476 1.00 25.35 119 ALA D N 1
ATOM 750 C CA . ALA A 1 98 ? 17.035 34.449 86.338 1.00 23.53 119 ALA D CA 1
ATOM 751 C C . ALA A 1 98 ? 15.653 34.432 86.981 1.00 27.95 119 ALA D C 1
ATOM 752 O O . ALA A 1 98 ? 14.706 33.887 86.417 1.00 28.79 119 ALA D O 1
ATOM 754 N N . LEU A 1 99 ? 15.541 35.020 88.166 1.00 25.77 120 LEU D N 1
ATOM 755 C CA . LEU A 1 99 ? 14.291 35.003 88.905 1.00 25.32 120 LEU D CA 1
ATOM 756 C C . LEU A 1 99 ? 13.496 36.278 88.685 1.00 26.58 120 LEU D C 1
ATOM 757 O O . LEU A 1 99 ? 14.061 37.359 88.565 1.00 25.93 120 LEU D O 1
ATOM 762 N N . VAL A 1 100 ? 12.177 36.128 88.619 1.00 26.52 121 VAL D N 1
ATOM 763 C CA . VAL A 1 100 ? 11.259 37.254 88.599 1.00 25.45 121 VAL D CA 1
ATOM 764 C C . VAL A 1 100 ? 10.549 37.279 89.947 1.00 27.39 121 VAL D C 1
ATOM 765 O O . VAL A 1 100 ? 9.997 36.268 90.378 1.00 28.18 121 VAL D O 1
ATOM 769 N N . SER A 1 101 ? 10.560 38.434 90.600 1.00 29.42 122 SER D N 1
ATOM 770 C CA . SER A 1 101 ? 9.892 38.583 91.883 1.00 34.72 122 SER D CA 1
ATOM 771 C C . SER A 1 101 ? 8.550 39.266 91.721 1.00 34.37 122 SER D C 1
ATOM 772 O O . SER A 1 101 ? 8.368 40.084 90.820 1.00 31.93 122 SER D O 1
ATOM 775 N N . ARG A 1 102 ? 7.605 38.887 92.574 1.00 32.93 123 ARG D N 1
ATOM 776 C CA . ARG A 1 102 ? 6.325 39.569 92.680 1.00 34.67 123 ARG D CA 1
ATOM 777 C C . ARG A 1 102 ? 6.250 40.081 94.110 1.00 35.70 123 ARG D C 1
ATOM 778 O O . ARG A 1 102 ? 6.004 39.311 95.040 1.00 34.48 123 ARG D O 1
ATOM 786 N N . GLY A 1 103 ? 6.485 41.374 94.284 1.00 31.12 124 GLY D N 1
ATOM 787 C CA . GLY A 1 103 ? 6.628 41.931 95.612 1.00 32.74 124 GLY D CA 1
ATOM 788 C C . GLY A 1 103 ? 7.930 41.429 96.199 1.00 30.46 124 GLY D C 1
ATOM 789 O O . GLY A 1 103 ? 9.004 41.681 95.653 1.00 30.29 124 GLY D O 1
ATOM 790 N N . TRP A 1 104 ? 7.833 40.692 97.300 1.00 26.37 125 TRP D N 1
ATOM 791 C CA . TRP A 1 104 ? 9.012 40.145 97.959 1.00 23.47 125 TRP D CA 1
ATOM 792 C C . TRP A 1 104 ? 9.165 38.651 97.723 1.00 26.82 125 TRP D C 1
ATOM 793 O O . TRP A 1 104 ? 10.122 38.047 98.192 1.00 30.18 125 TRP D O 1
ATOM 804 N N . GLU A 1 105 ? 8.219 38.051 97.015 1.00 23.38 126 GLU D N 1
ATOM 805 C CA . GLU A 1 105 ? 8.294 36.611 96.793 1.00 28.12 126 GLU D CA 1
ATOM 806 C C . GLU A 1 105 ? 8.783 36.304 95.384 1.00 31.57 126 GLU D C 1
ATOM 807 O O . GLU A 1 105 ? 8.398 36.982 94.431 1.00 32.39 126 GLU D O 1
ATOM 813 N N . GLN A 1 106 ? 9.638 35.297 95.252 1.00 30.14 127 GLN D N 1
ATOM 814 C CA . GLN A 1 106 ? 10.086 34.871 93.926 1.00 31.50 127 GLN D CA 1
ATOM 815 C C . GLN A 1 106 ? 8.911 34.190 93.227 1.00 33.16 127 GLN D C 1
ATOM 816 O O . GLN A 1 106 ? 8.352 33.233 93.750 1.00 40.72 127 GLN D O 1
ATOM 822 N N . ALA A 1 107 ? 8.531 34.707 92.061 1.00 31.40 128 ALA D N 1
ATOM 823 C CA . ALA A 1 107 ? 7.284 34.323 91.396 1.00 31.19 128 ALA D CA 1
ATOM 824 C C . ALA A 1 107 ? 7.492 33.400 90.190 1.00 29.38 128 ALA D C 1
ATOM 825 O O . ALA A 1 107 ? 6.666 32.534 89.902 1.00 27.71 128 ALA D O 1
ATOM 827 N N . ALA A 1 108 ? 8.601 33.582 89.485 1.00 26.79 129 ALA D N 1
ATOM 828 C CA . ALA A 1 108 ? 8.865 32.767 88.300 1.00 23.37 129 ALA D CA 1
ATOM 829 C C . ALA A 1 108 ? 10.353 32.711 87.998 1.00 19.58 129 ALA D C 1
ATOM 830 O O . ALA A 1 108 ? 11.110 33.589 88.420 1.00 25.64 129 ALA D O 1
ATOM 832 N N . ARG A 1 109 ? 10.765 31.667 87.285 1.00 21.87 130 ARG D N 1
ATOM 833 C CA . ARG A 1 109 ? 12.136 31.529 86.817 1.00 21.60 130 ARG D CA 1
ATOM 834 C C . ARG A 1 109 ? 12.166 31.533 85.285 1.00 21.68 130 ARG D C 1
ATOM 835 O O . ARG A 1 109 ? 11.405 30.805 84.641 1.00 22.54 130 ARG D O 1
ATOM 843 N N . VAL A 1 110 ? 13.028 32.375 84.720 1.00 21.09 131 VAL D N 1
ATOM 844 C CA . VAL A 1 110 ? 13.245 32.430 83.275 1.00 19.55 131 VAL D CA 1
ATOM 845 C C . VAL A 1 110 ? 14.447 31.560 82.941 1.00 21.78 131 VAL D C 1
ATOM 846 O O . VAL A 1 110 ? 15.530 31.754 83.499 1.00 25.41 131 VAL D O 1
ATOM 850 N N . GLU A 1 111 ? 14.258 30.592 82.047 1.00 20.47 132 GLU D N 1
ATOM 851 C CA . GLU A 1 111 ? 15.339 29.708 81.636 1.00 21.32 132 GLU D CA 1
ATOM 852 C C . GLU A 1 111 ? 15.645 29.916 80.158 1.00 23.08 132 GLU D C 1
ATOM 853 O O . GLU A 1 111 ? 14.748 29.846 79.330 1.00 21.92 132 GLU D O 1
ATOM 859 N N . VAL A 1 112 ? 16.907 30.185 79.837 1.00 22.32 133 VAL D N 1
ATOM 860 C CA . VAL A 1 112 ? 17.301 30.440 78.454 1.00 22.68 133 VAL D CA 1
ATOM 861 C C . VAL A 1 112 ? 18.424 29.508 78.035 1.00 22.94 133 VAL D C 1
ATOM 862 O O . VAL A 1 112 ? 19.365 29.277 78.795 1.00 23.62 133 VAL D O 1
ATOM 866 N N . VAL A 1 113 ? 18.318 28.957 76.828 1.00 19.07 134 VAL D N 1
ATOM 867 C CA . VAL A 1 113 ? 19.387 28.127 76.283 1.00 19.00 134 VAL D CA 1
ATOM 868 C C . VAL A 1 113 ? 19.748 28.656 74.900 1.00 18.91 134 VAL D C 1
ATOM 869 O O . VAL A 1 113 ? 18.877 28.793 74.037 1.00 19.79 134 VAL D O 1
ATOM 873 N N . SER A 1 114 ? 21.022 29.005 74.713 1.00 19.49 135 SER D N 1
ATOM 874 C CA . SER A 1 114 ? 21.483 29.612 73.465 1.00 21.01 135 SER D CA 1
ATOM 875 C C . SER A 1 114 ? 21.693 28.566 72.383 1.00 18.45 135 SER D C 1
ATOM 876 O O . SER A 1 114 ? 22.174 27.474 72.663 1.00 20.20 135 SER D O 1
ATOM 879 N N . HIS A 1 115 ? 21.338 28.897 71.148 1.00 18.72 136 HIS D N 1
ATOM 880 C CA . HIS A 1 115 ? 21.484 27.907 70.071 1.00 21.42 136 HIS D CA 1
ATOM 881 C C . HIS A 1 115 ? 22.958 27.681 69.723 1.00 19.13 136 HIS D C 1
ATOM 882 O O . HIS A 1 115 ? 23.696 28.642 69.490 1.00 18.14 136 HIS D O 1
ATOM 889 N N . PRO A 1 116 ? 23.388 26.403 69.665 1.00 18.39 137 PRO D N 1
ATOM 890 C CA . PRO A 1 116 ? 24.804 26.064 69.456 1.00 18.60 137 PRO D CA 1
ATOM 891 C C . PRO A 1 116 ? 25.240 25.988 67.986 1.00 17.49 137 PRO D C 1
ATOM 892 O O . PRO A 1 116 ? 26.383 25.615 67.730 1.00 21.58 137 PRO D O 1
ATOM 904 N N . PHE A 1 118 ? 26.291 27.961 65.636 1.00 18.53 139 PHE D N 1
ATOM 905 C CA . PHE A 1 118 ? 27.522 28.627 65.229 1.00 19.05 139 PHE D CA 1
ATOM 906 C C . PHE A 1 118 ? 28.728 28.006 65.919 1.00 19.60 139 PHE D C 1
ATOM 907 O O . PHE A 1 118 ? 29.792 27.848 65.316 1.00 22.77 139 PHE D O 1
ATOM 915 N N . ALA A 1 119 ? 28.571 27.684 67.194 1.00 18.69 140 ALA D N 1
ATOM 916 C CA . ALA A 1 119 ? 29.630 27.003 67.929 1.00 20.96 140 ALA D CA 1
ATOM 917 C C . ALA A 1 119 ? 29.995 25.665 67.259 1.00 20.01 140 ALA D C 1
ATOM 918 O O . ALA A 1 119 ? 31.171 25.358 67.033 1.00 20.50 140 ALA D O 1
ATOM 920 N N . LEU A 1 120 ? 28.980 24.877 66.931 1.00 18.68 141 LEU D N 1
ATOM 921 C CA . LEU A 1 120 ? 29.221 23.585 66.281 1.00 20.19 141 LEU D CA 1
ATOM 922 C C . LEU A 1 120 ? 29.890 23.759 64.923 1.00 21.86 141 LEU D C 1
ATOM 923 O O . LEU A 1 120 ? 30.781 22.981 64.557 1.00 21.67 141 LEU D O 1
ATOM 928 N N . ALA A 1 121 ? 29.461 24.770 64.171 1.00 19.85 142 ALA D N 1
ATOM 929 C CA . ALA A 1 121 ? 30.066 25.039 62.866 1.00 21.26 142 ALA D CA 1
ATOM 930 C C . ALA A 1 121 ? 31.550 25.326 63.012 1.00 25.39 142 ALA D C 1
ATOM 931 O O . ALA A 1 121 ? 32.360 24.817 62.250 1.00 23.39 142 ALA D O 1
ATOM 933 N N . LYS A 1 122 ? 31.908 26.147 63.995 1.00 24.32 143 LYS D N 1
ATOM 934 C CA . LYS A 1 122 ? 33.314 26.480 64.221 1.00 22.43 143 LYS D CA 1
ATOM 935 C C . LYS A 1 122 ? 34.141 25.265 64.655 1.00 23.98 143 LYS D C 1
ATOM 936 O O . LYS A 1 122 ? 35.290 25.083 64.224 1.00 23.33 143 LYS D O 1
ATOM 942 N N . LEU A 1 123 ? 33.554 24.426 65.507 1.00 22.80 144 LEU D N 1
ATOM 943 C CA . LEU A 1 123 ? 34.240 23.229 65.979 1.00 23.98 144 LEU D CA 1
ATOM 944 C C . LEU A 1 123 ? 34.496 22.270 64.822 1.00 23.85 144 LEU D C 1
ATOM 945 O O . LEU A 1 123 ? 35.573 21.683 64.718 1.00 23.28 144 LEU D O 1
ATOM 950 N N . TRP A 1 124 ? 33.505 22.137 63.947 1.00 22.32 145 TRP D N 1
ATOM 951 C CA . TRP A 1 124 ? 33.630 21.308 62.756 1.00 23.52 145 TRP D CA 1
ATOM 952 C C . TRP A 1 124 ? 34.718 21.830 61.810 1.00 25.27 145 TRP D C 1
ATOM 953 O O . TRP A 1 124 ? 35.557 21.052 61.347 1.00 24.96 145 TRP D O 1
ATOM 964 N N . GLN A 1 125 ? 34.713 23.133 61.527 1.00 23.63 146 GLN D N 1
ATOM 965 C CA . GLN A 1 125 ? 35.770 23.718 60.699 1.00 25.24 146 GLN D CA 1
ATOM 966 C C . GLN A 1 125 ? 37.154 23.399 61.268 1.00 28.83 146 GLN D C 1
ATOM 967 O O . GLN A 1 125 ? 38.074 23.058 60.524 1.00 31.55 146 GLN D O 1
ATOM 973 N N . SER A 1 126 ? 37.292 23.505 62.591 1.00 28.47 147 SER D N 1
ATOM 974 C CA . SER A 1 126 ? 38.559 23.210 63.255 1.00 29.70 147 SER D CA 1
ATOM 975 C C . SER A 1 126 ? 38.913 21.728 63.147 1.00 27.55 147 SER D C 1
ATOM 976 O O . SER A 1 126 ? 40.087 21.371 63.007 1.00 29.59 147 SER D O 1
ATOM 979 N N . ALA A 1 127 ? 37.894 20.875 63.225 1.00 25.53 148 ALA D N 1
ATOM 980 C CA . ALA A 1 127 ? 38.073 19.436 63.091 1.00 27.04 148 ALA D CA 1
ATOM 981 C C . ALA A 1 127 ? 38.587 19.048 61.705 1.00 32.00 148 ALA D C 1
ATOM 982 O O . ALA A 1 127 ? 39.395 18.121 61.565 1.00 30.38 148 ALA D O 1
ATOM 984 N N . LEU A 1 128 ? 38.094 19.752 60.689 1.00 30.44 149 LEU D N 1
ATOM 985 C CA . LEU A 1 128 ? 38.476 19.502 59.305 1.00 33.49 149 LEU D CA 1
ATOM 986 C C . LEU A 1 128 ? 39.886 20.007 59.016 1.00 40.90 149 LEU D C 1
ATOM 987 O O . LEU A 1 128 ? 40.489 19.633 58.015 1.00 50.18 149 LEU D O 1
ATOM 992 N N . GLY A 1 129 ? 40.401 20.867 59.885 1.00 40.94 150 GLY D N 1
ATOM 993 C CA . GLY A 1 129 ? 41.735 21.411 59.720 1.00 49.64 150 GLY D CA 1
ATOM 994 C C . GLY A 1 129 ? 42.722 20.843 60.720 1.00 59.36 150 GLY D C 1
ATOM 995 O O . GLY A 1 129 ? 42.768 19.629 60.946 1.00 64.72 150 GLY D O 1
ATOM 1004 N N . VAL B 1 4 ? 41.169 15.889 72.089 1.00 91.12 25 VAL F N 1
ATOM 1005 C CA . VAL B 1 4 ? 41.397 16.678 73.292 1.00 88.58 25 VAL F CA 1
ATOM 1006 C C . VAL B 1 4 ? 41.986 18.010 72.857 1.00 79.59 25 VAL F C 1
ATOM 1007 O O . VAL B 1 4 ? 42.038 18.974 73.622 1.00 79.04 25 VAL F O 1
ATOM 1011 N N . SER B 1 5 ? 42.428 18.043 71.606 1.00 71.32 26 SER F N 1
ATOM 1012 C CA . SER B 1 5 ? 42.989 19.240 71.001 1.00 65.09 26 SER F CA 1
ATOM 1013 C C . SER B 1 5 ? 41.956 20.363 70.920 1.00 63.11 26 SER F C 1
ATOM 1014 O O . SER B 1 5 ? 42.313 21.539 70.836 1.00 62.69 26 SER F O 1
ATOM 1017 N N . LEU B 1 6 ? 40.679 19.996 70.943 1.00 59.32 27 LEU F N 1
ATOM 1018 C CA . LEU B 1 6 ? 39.601 20.973 70.846 1.00 56.89 27 LEU F CA 1
ATOM 1019 C C . LEU B 1 6 ? 39.010 21.318 72.213 1.00 53.46 27 LEU F C 1
ATOM 1020 O O . LEU B 1 6 ? 38.052 22.081 72.310 1.00 49.45 27 LEU F O 1
ATOM 1025 N N . GLU B 1 7 ? 39.594 20.758 73.267 1.00 52.72 28 GLU F N 1
ATOM 1026 C CA . GLU B 1 7 ? 39.139 21.007 74.630 1.00 54.10 28 GLU F CA 1
ATOM 1027 C C . GLU B 1 7 ? 39.054 22.500 74.967 1.00 47.73 28 GLU F C 1
ATOM 1028 O O . GLU B 1 7 ? 38.066 22.961 75.540 1.00 45.76 28 GLU F O 1
ATOM 1034 N N . SER B 1 8 ? 40.094 23.253 74.625 1.00 46.34 29 SER F N 1
ATOM 1035 C CA . SER B 1 8 ? 40.118 24.674 74.959 1.00 45.85 29 SER F CA 1
ATOM 1036 C C . SER B 1 8 ? 39.101 25.456 74.127 1.00 43.37 29 SER F C 1
ATOM 1037 O O . SER B 1 8 ? 38.440 26.358 74.640 1.00 45.39 29 SER F O 1
ATOM 1040 N N . SER B 1 9 ? 38.982 25.106 72.849 1.00 41.39 30 SER F N 1
ATOM 1041 C CA . SER B 1 9 ? 37.949 25.678 71.989 1.00 42.48 30 SER F CA 1
ATOM 1042 C C . SER B 1 9 ? 36.561 25.404 72.540 1.00 40.45 30 SER F C 1
ATOM 1043 O O . SER B 1 9 ? 35.688 26.267 72.495 1.00 39.75 30 SER F O 1
ATOM 1046 N N . ARG B 1 10 ? 36.356 24.193 73.051 1.00 41.44 31 ARG F N 1
ATOM 1047 C CA . ARG B 1 10 ? 35.057 23.801 73.587 1.00 40.02 31 ARG F CA 1
ATOM 1048 C C . ARG B 1 10 ? 34.657 24.620 74.811 1.00 37.91 31 ARG F C 1
ATOM 1049 O O . ARG B 1 10 ? 33.531 25.110 74.898 1.00 34.93 31 ARG F O 1
ATOM 1057 N N . THR B 1 11 ? 35.563 24.762 75.771 1.00 35.32 32 THR F N 1
ATOM 1058 C CA . THR B 1 11 ? 35.202 25.495 76.973 1.00 40.00 32 THR F CA 1
ATOM 1059 C C . THR B 1 11 ? 34.933 26.964 76.645 1.00 37.02 32 THR F C 1
ATOM 1060 O O . THR B 1 11 ? 34.039 27.576 77.219 1.00 34.02 32 THR F O 1
ATOM 1064 N N . GLN B 1 12 ? 35.694 27.514 75.705 1.00 37.14 33 GLN F N 1
ATOM 1065 C CA . GLN B 1 12 ? 35.473 28.887 75.269 1.00 37.93 33 GLN F CA 1
ATOM 1066 C C . GLN B 1 12 ? 34.089 29.093 74.652 1.00 32.40 33 GLN F C 1
ATOM 1067 O O . GLN B 1 12 ? 33.404 30.072 74.957 1.00 31.56 33 GLN F O 1
ATOM 1073 N N . TYR B 1 13 ? 33.677 28.182 73.775 1.00 29.03 34 TYR F N 1
ATOM 1074 C CA . TYR B 1 13 ? 32.369 28.310 73.136 1.00 29.04 34 TYR F CA 1
ATOM 1075 C C . TYR B 1 13 ? 31.251 28.102 74.155 1.00 28.66 34 TYR F C 1
ATOM 1076 O O . TYR B 1 13 ? 30.229 28.783 74.130 1.00 25.70 34 TYR F O 1
ATOM 1085 N N . VAL B 1 14 ? 31.449 27.155 75.063 1.00 28.70 35 VAL F N 1
ATOM 1086 C CA . VAL B 1 14 ? 30.488 26.947 76.135 1.00 29.36 35 VAL F CA 1
ATOM 1087 C C . VAL B 1 14 ? 30.352 28.198 77.003 1.00 28.77 35 VAL F C 1
ATOM 1088 O O . VAL B 1 14 ? 29.244 28.570 77.400 1.00 29.50 35 VAL F O 1
ATOM 1092 N N . ASN B 1 15 ? 31.474 28.850 77.300 1.00 30.59 36 ASN F N 1
ATOM 1093 C CA . ASN B 1 15 ? 31.427 30.085 78.079 1.00 32.41 36 ASN F CA 1
ATOM 1094 C C . ASN B 1 15 ? 30.620 31.148 77.362 1.00 31.77 36 ASN F C 1
ATOM 1095 O O . ASN B 1 15 ? 29.856 31.883 77.986 1.00 30.74 36 ASN F O 1
ATOM 1100 N N . GLN B 1 16 ? 30.790 31.231 76.047 1.00 31.93 37 GLN F N 1
ATOM 1101 C CA . GLN B 1 16 ? 30.082 32.236 75.266 1.00 30.01 37 GLN F CA 1
ATOM 1102 C C . GLN B 1 16 ? 28.585 31.943 75.238 1.00 28.04 37 GLN F C 1
ATOM 1103 O O . GLN B 1 16 ? 27.773 32.848 75.401 1.00 28.59 37 GLN F O 1
ATOM 1109 N N . LEU B 1 17 ? 28.226 30.674 75.041 1.00 25.72 38 LEU F N 1
ATOM 1110 C CA . LEU B 1 17 ? 26.828 30.280 75.034 1.00 22.05 38 LEU F CA 1
ATOM 1111 C C . LEU B 1 17 ? 26.183 30.566 76.386 1.00 26.58 38 LEU F C 1
ATOM 1112 O O . LEU B 1 17 ? 25.050 31.036 76.451 1.00 24.31 38 LEU F O 1
ATOM 1117 N N . ARG B 1 18 ? 26.913 30.297 77.463 1.00 27.46 39 ARG F N 1
ATOM 1118 C CA . ARG B 1 18 ? 26.389 30.544 78.807 1.00 30.10 39 ARG F CA 1
ATOM 1119 C C . ARG B 1 18 ? 26.141 32.025 79.069 1.00 31.33 39 ARG F C 1
ATOM 1120 O O . ARG B 1 18 ? 25.079 32.404 79.567 1.00 30.33 39 ARG F O 1
ATOM 1128 N N . SER B 1 19 ? 27.117 32.865 78.741 1.00 27.19 40 SER F N 1
ATOM 1129 C CA . SER B 1 19 ? 26.988 34.282 79.037 1.00 29.05 40 SER F CA 1
ATOM 1130 C C . SER B 1 19 ? 25.904 34.901 78.161 1.00 27.93 40 SER F C 1
ATOM 1131 O O . SER B 1 19 ? 25.147 35.754 78.615 1.00 31.67 40 SER F O 1
ATOM 1134 N N . HIS B 1 20 ? 25.819 34.447 76.912 1.00 25.67 41 HIS F N 1
ATOM 1135 C CA . HIS B 1 20 ? 24.780 34.913 75.998 1.00 25.36 41 HIS F CA 1
ATOM 1136 C C . HIS B 1 20 ? 23.400 34.569 76.565 1.00 23.43 41 HIS F C 1
ATOM 1137 O O . HIS B 1 20 ? 22.497 35.403 76.575 1.00 22.63 41 HIS F O 1
ATOM 1144 N N . ALA B 1 21 ? 23.246 33.337 77.042 1.00 23.69 42 ALA F N 1
ATOM 1145 C CA . ALA B 1 21 ? 21.976 32.899 77.609 1.00 24.74 42 ALA F CA 1
ATOM 1146 C C . ALA B 1 21 ? 21.667 33.624 78.923 1.00 26.22 42 ALA F C 1
ATOM 1147 O O . ALA B 1 21 ? 20.529 34.034 79.169 1.00 25.02 42 ALA F O 1
ATOM 1149 N N . GLN B 1 22 ? 22.692 33.797 79.751 1.00 26.53 43 GLN F N 1
ATOM 1150 C CA . GLN B 1 22 ? 22.527 34.480 81.029 1.00 29.26 43 GLN F CA 1
ATOM 1151 C C . GLN B 1 22 ? 22.123 35.941 80.827 1.00 28.78 43 GLN F C 1
ATOM 1152 O O . GLN B 1 22 ? 21.238 36.446 81.515 1.00 30.01 43 GLN F O 1
ATOM 1158 N N . ASP B 1 23 ? 22.778 36.618 79.887 1.00 27.09 44 ASP F N 1
ATOM 1159 C CA . ASP B 1 23 ? 22.438 38.003 79.568 1.00 30.61 44 ASP F CA 1
ATOM 1160 C C . ASP B 1 23 ? 20.957 38.118 79.230 1.00 29.29 44 ASP F C 1
ATOM 1161 O O . ASP B 1 23 ? 20.276 39.038 79.686 1.00 27.69 44 ASP F O 1
ATOM 1166 N N . ALA B 1 24 ? 20.467 37.178 78.424 1.00 27.25 45 ALA F N 1
ATOM 1167 C CA . ALA B 1 24 ? 19.080 37.203 77.970 1.00 23.38 45 ALA F CA 1
ATO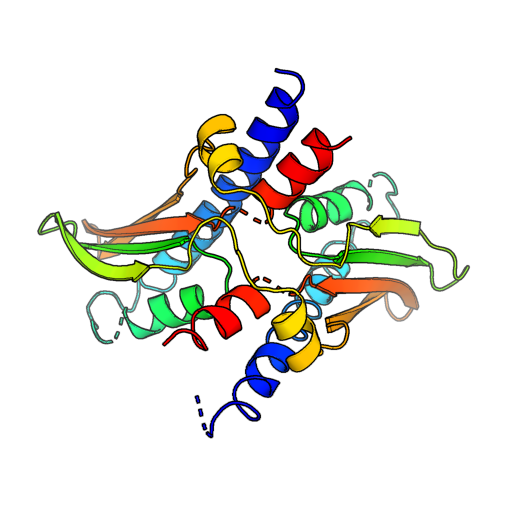M 1168 C C . ALA B 1 24 ? 18.100 36.860 79.089 1.00 24.87 45 ALA F C 1
ATOM 1169 O O . ALA B 1 24 ? 17.041 37.473 79.194 1.00 25.41 45 ALA F O 1
ATOM 1171 N N . ALA B 1 25 ? 18.447 35.880 79.920 1.00 24.56 46 ALA F N 1
ATOM 1172 C CA . ALA B 1 25 ? 17.567 35.493 81.017 1.00 24.80 46 ALA F CA 1
ATOM 1173 C C . ALA B 1 25 ? 17.395 36.673 81.964 1.00 27.17 46 ALA F C 1
ATOM 1174 O O . ALA B 1 25 ? 16.295 36.950 82.433 1.00 25.26 46 ALA F O 1
ATOM 1176 N N . THR B 1 26 ? 18.501 37.361 82.235 1.00 27.97 47 THR F N 1
ATOM 1177 C CA . THR B 1 26 ? 18.496 38.500 83.150 1.00 29.61 47 THR F CA 1
ATOM 1178 C C . THR B 1 26 ? 17.688 39.680 82.601 1.00 30.48 47 THR F C 1
ATOM 1179 O O . THR B 1 26 ? 16.907 40.300 83.325 1.00 29.56 47 THR F O 1
ATOM 1183 N N . ALA B 1 27 ? 17.866 39.976 81.320 1.00 31.56 48 ALA F N 1
ATOM 1184 C CA . ALA B 1 27 ? 17.134 41.066 80.688 1.00 30.79 48 ALA F CA 1
ATOM 1185 C C . ALA B 1 27 ? 15.648 40.733 80.637 1.00 28.94 48 ALA F C 1
ATOM 1186 O O . ALA B 1 27 ? 14.805 41.591 80.883 1.00 28.87 48 ALA F O 1
ATOM 1188 N N . LEU B 1 28 ? 15.333 39.479 80.326 1.00 24.61 49 LEU F N 1
ATOM 1189 C CA . LEU B 1 28 ? 13.943 39.067 80.200 1.00 24.37 49 LEU F CA 1
ATOM 1190 C C . LEU B 1 28 ? 13.239 39.060 81.560 1.00 27.69 49 LEU F C 1
ATOM 1191 O O . LEU B 1 28 ? 12.089 39.487 81.668 1.00 28.85 49 LEU F O 1
ATOM 1196 N N . ALA B 1 29 ? 13.927 38.580 82.593 1.00 24.89 50 ALA F N 1
ATOM 1197 C CA . ALA B 1 29 ? 13.368 38.587 83.942 1.00 25.10 50 ALA F CA 1
ATOM 1198 C C . ALA B 1 29 ? 13.026 40.019 84.360 1.00 26.34 50 ALA F C 1
ATOM 1199 O O . ALA B 1 29 ? 11.991 40.264 84.971 1.00 28.69 50 ALA F O 1
ATOM 1201 N N . LEU B 1 30 ? 13.914 40.952 84.022 1.00 28.58 51 LEU F N 1
ATOM 1202 C CA . LEU B 1 30 ? 13.724 42.370 84.324 1.00 30.58 51 LEU F CA 1
ATOM 1203 C C . LEU B 1 30 ? 12.504 42.914 83.582 1.00 30.85 51 LEU F C 1
ATOM 1204 O O . LEU B 1 30 ? 11.691 43.668 84.142 1.00 31.90 51 LEU F O 1
ATOM 1209 N N A SER B 1 31 ? 12.381 42.548 82.311 0.26 28.23 52 SER F N 1
ATOM 1210 N N B SER B 1 31 ? 12.397 42.532 82.314 0.74 27.01 52 SER F N 1
ATOM 1211 C CA A SER B 1 31 ? 11.291 43.045 81.482 0.26 29.59 52 SER F CA 1
ATOM 1212 C CA B SER B 1 31 ? 11.327 42.983 81.435 0.74 29.84 52 SER F CA 1
ATOM 1213 C C A SER B 1 31 ? 9.941 42.464 81.899 0.26 29.42 52 SER F C 1
ATOM 1214 C C B SER B 1 31 ? 9.962 42.458 81.885 0.74 29.52 52 SER F C 1
ATOM 1215 O O A SER B 1 31 ? 8.904 43.110 81.739 0.26 30.52 52 SER F O 1
ATOM 1216 O O B SER B 1 31 ? 8.941 43.139 81.743 0.74 30.40 52 SER F O 1
ATOM 1221 N N . LEU B 1 32 ? 9.959 41.249 82.440 1.00 27.31 53 LEU F N 1
ATOM 1222 C CA . LEU B 1 32 ? 8.727 40.580 82.860 1.00 28.65 53 LEU F CA 1
ATOM 1223 C C . LEU B 1 32 ? 8.236 41.089 84.206 1.00 29.48 53 LEU F C 1
ATOM 1224 O O . LEU B 1 32 ? 7.071 40.908 84.562 1.00 28.59 53 LEU F O 1
ATOM 1229 N N . THR B 1 33 ? 9.133 41.709 84.960 1.00 29.19 54 THR F N 1
ATOM 1230 C CA . THR B 1 33 ? 8.834 42.032 86.348 1.00 31.02 54 THR F CA 1
ATOM 1231 C C . THR B 1 33 ? 7.554 42.853 86.524 1.00 29.13 54 THR F C 1
ATOM 1232 O O . THR B 1 33 ? 6.683 42.473 87.300 1.00 31.20 54 THR F O 1
ATOM 1236 N N . PRO B 1 34 ? 7.418 43.963 85.779 1.00 31.86 55 PRO F N 1
ATOM 1237 C CA . PRO B 1 34 ? 6.195 44.767 85.908 1.00 36.21 55 PRO F CA 1
ATOM 1238 C C . PRO B 1 34 ? 4.983 44.103 85.257 1.00 39.53 55 PRO F C 1
ATOM 1239 O O . PRO B 1 34 ? 3.878 44.629 85.350 1.00 43.54 55 PRO F O 1
ATOM 1243 N N . ASN B 1 35 ? 5.186 42.960 84.610 1.00 34.76 56 ASN F N 1
ATOM 1244 C CA . ASN B 1 35 ? 4.148 42.374 83.772 1.00 34.87 56 ASN F CA 1
ATOM 1245 C C . ASN B 1 35 ? 3.756 40.961 84.183 1.00 37.38 56 ASN F C 1
ATOM 1246 O O . ASN B 1 35 ? 3.022 40.281 83.464 1.00 34.24 56 ASN F O 1
ATOM 1251 N N . ILE B 1 36 ? 4.247 40.518 85.335 1.00 37.97 57 ILE F N 1
ATOM 1252 C CA . ILE B 1 36 ? 4.139 39.108 85.697 1.00 36.34 57 ILE F CA 1
ATOM 1253 C C . ILE B 1 36 ? 2.698 38.623 85.893 1.00 36.75 57 ILE F C 1
ATOM 1254 O O . ILE B 1 36 ? 2.418 37.438 85.732 1.00 35.90 57 ILE F O 1
ATOM 1259 N N . ASP B 1 37 ? 1.782 39.530 86.216 1.00 35.93 58 ASP F N 1
ATOM 1260 C CA . ASP B 1 37 ? 0.385 39.144 86.433 1.00 40.45 58 ASP F CA 1
ATOM 1261 C C . ASP B 1 37 ? -0.471 39.284 85.173 1.00 43.18 58 ASP F C 1
ATOM 1262 O O . ASP B 1 37 ? -1.694 39.136 85.224 1.00 44.26 58 ASP F O 1
ATOM 1267 N N . ASP B 1 38 ? 0.176 39.581 84.050 1.00 40.56 59 ASP F N 1
ATOM 1268 C CA . ASP B 1 38 ? -0.508 39.747 82.768 1.00 38.49 59 ASP F CA 1
ATOM 1269 C C . ASP B 1 38 ? 0.013 38.678 81.813 1.00 36.96 59 ASP F C 1
ATOM 1270 O O . ASP B 1 38 ? 1.028 38.880 81.153 1.00 32.96 59 ASP F O 1
ATOM 1275 N N . PRO B 1 39 ? -0.677 37.527 81.747 1.00 38.96 60 PRO F N 1
ATOM 1276 C CA . PRO B 1 39 ? -0.188 36.351 81.016 1.00 38.18 60 PRO F CA 1
ATOM 1277 C C . PRO B 1 39 ? 0.058 36.624 79.532 1.00 34.24 60 PRO F C 1
ATOM 1278 O O . PRO B 1 39 ? 1.022 36.113 78.969 1.00 30.66 60 PRO F O 1
ATOM 1282 N N . ALA B 1 40 ? -0.813 37.412 78.914 1.00 34.12 61 ALA F N 1
ATOM 1283 C CA . ALA B 1 40 ? -0.660 37.781 77.507 1.00 31.67 61 ALA F CA 1
ATOM 1284 C C . ALA B 1 40 ? 0.616 38.593 77.265 1.00 31.56 61 ALA F C 1
ATOM 1285 O O . ALA B 1 40 ? 1.317 38.389 76.269 1.00 29.73 61 ALA F O 1
ATOM 1295 N N . VAL B 1 42 ? 3.339 38.602 79.211 1.00 27.71 63 VAL F N 1
ATOM 1296 C CA . VAL B 1 42 ? 4.468 37.699 79.428 1.00 24.40 63 VAL F CA 1
ATOM 1297 C C . VAL B 1 42 ? 4.796 36.929 78.147 1.00 27.40 63 VAL F C 1
ATOM 1298 O O . VAL B 1 42 ? 5.947 36.864 77.713 1.00 26.89 63 VAL F O 1
ATOM 1302 N N . GLU B 1 43 ? 3.767 36.360 77.528 1.00 25.66 64 GLU F N 1
ATOM 1303 C CA . GLU B 1 43 ? 3.937 35.604 76.293 1.00 30.81 64 GLU F CA 1
ATOM 1304 C C . GLU B 1 43 ? 4.488 36.469 75.163 1.00 29.47 64 GLU F C 1
ATOM 1305 O O . GLU B 1 43 ? 5.386 36.061 74.439 1.00 28.57 64 GLU F O 1
ATOM 1311 N N . LEU B 1 44 ? 3.945 37.672 75.018 1.00 27.84 65 LEU F N 1
ATOM 1312 C CA . LEU B 1 44 ? 4.427 38.592 74.002 1.00 28.72 65 LEU F CA 1
ATOM 1313 C C . LEU B 1 44 ? 5.910 38.900 74.211 1.00 27.05 65 LEU F C 1
ATOM 1314 O O . LEU B 1 44 ? 6.699 38.817 73.273 1.00 28.38 65 LEU F O 1
ATOM 1319 N N . LEU B 1 45 ? 6.294 39.236 75.441 1.00 26.54 66 LEU F N 1
ATOM 1320 C CA . LEU B 1 45 ? 7.679 39.610 75.715 1.00 26.32 66 LEU F CA 1
ATOM 1321 C C . LEU B 1 45 ? 8.654 38.446 75.487 1.00 27.28 66 LEU F C 1
ATOM 1322 O O . LEU B 1 45 ? 9.750 38.638 74.951 1.00 26.87 66 LEU F O 1
ATOM 1327 N N . VAL B 1 46 ? 8.258 37.247 75.902 1.00 26.74 67 VAL F N 1
ATOM 1328 C CA . VAL B 1 46 ? 9.079 36.056 75.673 1.00 23.69 67 VAL F CA 1
ATOM 1329 C C . VAL B 1 46 ? 9.278 35.809 74.167 1.00 25.07 67 VAL F C 1
ATOM 1330 O O . VAL B 1 46 ? 10.397 35.588 73.699 1.00 22.90 67 VAL F O 1
ATOM 1334 N N . SER B 1 47 ? 8.196 35.876 73.400 1.00 26.40 68 SER F N 1
ATOM 1335 C CA . SER B 1 47 ? 8.297 35.668 71.959 1.00 28.51 68 SER F CA 1
ATOM 1336 C C . SER B 1 47 ? 9.137 36.731 71.269 1.00 28.85 68 SER F C 1
ATOM 1337 O O . SER B 1 47 ? 9.885 36.434 70.334 1.00 28.65 68 SER F O 1
ATOM 1340 N N . SER B 1 48 ? 9.004 37.972 71.719 1.00 30.30 69 SER F N 1
ATOM 1341 C CA . SER B 1 48 ? 9.754 39.062 71.114 1.00 32.62 69 SER F CA 1
ATOM 1342 C C . SER B 1 48 ? 11.259 38.809 71.203 1.00 29.78 69 SER F C 1
ATOM 1343 O O . SER B 1 48 ? 11.992 39.040 70.241 1.00 29.11 69 SER F O 1
ATOM 1346 N N . ILE B 1 49 ? 11.716 38.320 72.353 1.00 26.89 70 ILE F N 1
ATOM 1347 C CA . ILE B 1 49 ? 13.135 38.035 72.540 1.00 26.24 70 ILE F CA 1
ATOM 1348 C C . ILE B 1 49 ? 13.526 36.795 71.752 1.00 28.28 70 ILE F C 1
ATOM 1349 O O . ILE B 1 49 ? 14.541 36.774 71.053 1.00 26.87 70 ILE F O 1
ATOM 1354 N N . PHE B 1 50 ? 12.703 35.760 71.860 1.00 25.86 71 PHE F N 1
ATOM 1355 C CA . PHE B 1 50 ? 12.976 34.516 71.154 1.00 27.46 71 PHE F CA 1
ATOM 1356 C C . PHE B 1 50 ? 13.081 34.733 69.651 1.00 27.24 71 PHE F C 1
ATOM 1357 O O . PHE B 1 50 ? 13.962 34.187 68.994 1.00 25.68 71 PHE F O 1
ATOM 1365 N N . ASP B 1 51 ? 12.179 35.542 69.109 1.00 26.29 72 ASP F N 1
ATOM 1366 C CA . ASP B 1 51 ? 12.117 35.739 67.664 1.00 30.63 72 ASP F CA 1
ATOM 1367 C C . ASP B 1 51 ? 13.240 36.614 67.095 1.00 31.50 72 ASP F C 1
ATOM 1368 O O . ASP B 1 51 ? 13.516 36.563 65.903 1.00 35.05 72 ASP F O 1
ATOM 1373 N N . SER B 1 52 ? 13.880 37.418 67.936 1.00 32.73 73 SER F N 1
ATOM 1374 C CA . SER B 1 52 ? 14.927 38.321 67.448 1.00 36.25 73 SER F CA 1
ATOM 1375 C C . SER B 1 52 ? 16.336 37.863 67.817 1.00 37.05 73 SER F C 1
ATOM 1376 O O . SER B 1 52 ? 17.307 38.582 67.592 1.00 39.80 73 SER F O 1
ATOM 1379 N N . GLY B 1 53 ? 16.442 36.665 68.383 1.00 31.57 74 GLY F N 1
ATOM 1380 C CA . GLY B 1 53 ? 17.721 36.138 68.824 1.00 30.14 74 GLY F CA 1
ATOM 1381 C C . GLY B 1 53 ? 17.966 34.706 68.376 1.00 29.13 74 GLY F C 1
ATOM 1382 O O . GLY B 1 53 ? 17.154 34.115 67.664 1.00 27.88 74 GLY F O 1
ATOM 1383 N N . TYR B 1 54 ? 19.101 34.156 68.795 1.00 25.09 75 TYR F N 1
ATOM 1384 C CA . TYR B 1 54 ? 19.527 32.814 68.382 1.00 19.36 75 TYR F CA 1
ATOM 1385 C C . TYR B 1 54 ? 19.479 31.864 69.566 1.00 19.23 75 TYR F C 1
ATOM 1386 O O . TYR B 1 54 ? 20.505 31.583 70.183 1.00 19.32 75 TYR F O 1
ATOM 1395 N N . TYR B 1 55 ? 18.281 31.375 69.883 1.00 19.98 76 TYR F N 1
ATOM 1396 C CA . TYR B 1 55 ? 18.060 30.583 71.092 1.00 19.33 76 TYR F CA 1
ATOM 1397 C C . TYR B 1 55 ? 17.501 29.194 70.773 1.00 22.60 76 TYR F C 1
ATOM 1398 O O . TYR B 1 55 ? 16.691 29.049 69.867 1.00 25.51 76 TYR F O 1
ATOM 1407 N N . SER B 1 56 ? 17.946 28.186 71.517 1.00 21.32 77 SER F N 1
ATOM 1408 C CA . SER B 1 56 ? 17.346 26.857 71.446 1.00 23.22 77 SER F CA 1
ATOM 1409 C C . SER B 1 56 ? 15.996 26.829 72.149 1.00 26.17 77 SER F C 1
ATOM 1410 O O . SER B 1 56 ? 15.049 26.181 71.694 1.00 29.36 77 SER F O 1
ATOM 1413 N N . SER B 1 57 ? 15.921 27.507 73.285 1.00 22.60 78 SER F N 1
ATOM 1414 C CA . SER B 1 57 ? 14.684 27.543 74.037 1.00 22.23 78 SER F CA 1
ATOM 1415 C C . SER B 1 57 ? 14.663 28.707 75.011 1.00 22.24 78 SER F C 1
ATOM 1416 O O . SER B 1 57 ? 15.706 29.168 75.467 1.00 20.53 78 SER F O 1
ATOM 1419 N N . ILE B 1 58 ? 13.460 29.171 75.310 1.00 18.88 79 ILE F N 1
ATOM 1420 C CA . ILE B 1 58 ? 13.240 30.067 76.434 1.00 19.41 79 ILE F CA 1
ATOM 1421 C C . ILE B 1 58 ? 12.020 29.525 77.156 1.00 22.03 79 ILE F C 1
ATOM 1422 O O . ILE B 1 58 ? 11.015 29.207 76.524 1.00 24.66 79 ILE F O 1
ATOM 1427 N N . ARG B 1 59 ? 12.115 29.370 78.471 1.00 22.25 80 ARG F N 1
ATOM 1428 C CA . ARG B 1 59 ? 10.993 28.835 79.241 1.00 24.08 80 ARG F CA 1
ATOM 1429 C C . ARG B 1 59 ? 10.791 29.697 80.475 1.00 23.72 80 ARG F C 1
ATOM 1430 O O . ARG B 1 59 ? 11.759 30.165 81.066 1.00 27.06 80 ARG F O 1
ATOM 1438 N N . VAL B 1 60 ? 9.535 29.910 80.851 1.00 22.31 81 VAL F N 1
ATOM 1439 C CA . VAL B 1 60 ? 9.217 30.593 82.099 1.00 19.94 81 VAL F CA 1
ATOM 1440 C C . VAL B 1 60 ? 8.422 29.644 82.980 1.00 22.56 81 VAL F C 1
ATOM 1441 O O . VAL B 1 60 ? 7.396 29.105 82.556 1.00 25.50 81 VAL F O 1
ATOM 1445 N N . VAL B 1 61 ? 8.921 29.405 84.193 1.00 22.68 82 VAL F N 1
ATOM 1446 C CA . VAL B 1 61 ? 8.298 28.474 85.123 1.00 23.21 82 VAL F CA 1
ATOM 1447 C C . VAL B 1 61 ? 7.665 29.230 86.296 1.00 27.73 82 VAL F C 1
ATOM 1448 O O . VAL B 1 61 ? 8.305 30.084 86.900 1.00 25.40 82 VAL F O 1
ATOM 1452 N N . ASP B 1 62 ? 6.410 28.912 86.599 1.00 25.91 83 ASP F N 1
ATOM 1453 C CA . ASP B 1 62 ? 5.710 29.458 87.768 1.00 27.65 83 ASP F CA 1
ATOM 1454 C C . ASP B 1 62 ? 6.240 28.769 89.024 1.00 29.77 83 ASP F C 1
ATOM 1455 O O . ASP B 1 62 ? 6.098 27.556 89.177 1.00 28.83 83 ASP F O 1
ATOM 1460 N N . LEU B 1 63 ? 6.855 29.542 89.914 1.00 26.27 84 LEU F N 1
ATOM 1461 C CA . LEU B 1 63 ? 7.518 28.982 91.090 1.00 32.13 84 LEU F CA 1
ATOM 1462 C C . LEU B 1 63 ? 6.525 28.580 92.172 1.00 35.37 84 LEU F C 1
ATOM 1463 O O . LEU B 1 63 ? 6.830 27.751 93.028 1.00 38.08 84 LEU F O 1
ATOM 1468 N N . LYS B 1 64 ? 5.333 29.164 92.124 1.00 33.61 85 LYS F N 1
ATOM 1469 C CA . LYS B 1 64 ? 4.295 28.844 93.094 1.00 38.08 85 LYS F CA 1
ATOM 1470 C C . LYS B 1 64 ? 3.739 27.440 92.833 1.00 39.28 85 LYS F C 1
ATOM 1471 O O . LYS B 1 64 ? 3.331 26.743 93.762 1.00 39.94 85 LYS F O 1
ATOM 1477 N N . THR B 1 65 ? 3.745 27.026 91.567 1.00 40.19 86 THR F N 1
ATOM 1478 C CA . THR B 1 65 ? 3.221 25.718 91.168 1.00 42.60 86 THR F CA 1
ATOM 1479 C C . THR B 1 65 ? 4.296 24.773 90.622 1.00 44.85 86 THR F C 1
ATOM 1480 O O . THR B 1 65 ? 4.057 23.570 90.459 1.00 48.57 86 THR F O 1
ATOM 1484 N N . ASP B 1 66 ? 5.471 25.319 90.333 1.00 41.05 87 ASP F N 1
ATOM 1485 C CA . ASP B 1 66 ? 6.552 24.566 89.692 1.00 42.44 87 ASP F CA 1
ATOM 1486 C C . ASP B 1 66 ? 6.140 24.011 88.326 1.00 43.36 87 ASP F C 1
ATOM 1487 O O . ASP B 1 66 ? 6.569 22.927 87.932 1.00 46.49 87 ASP F O 1
ATOM 1492 N N . GLN B 1 67 ? 5.317 24.763 87.603 1.00 37.08 88 GLN F N 1
ATOM 1493 C CA . GLN B 1 67 ? 4.862 24.338 86.283 1.00 39.31 88 GLN F CA 1
ATOM 1494 C C . GLN B 1 67 ? 5.111 25.407 85.222 1.00 33.38 88 GLN F C 1
ATOM 1495 O O . GLN B 1 67 ? 5.086 26.599 85.515 1.00 30.47 88 GLN F O 1
ATOM 1501 N N . THR B 1 68 ? 5.333 24.965 83.988 1.00 31.30 89 THR F N 1
ATOM 1502 C CA . THR B 1 68 ? 5.657 25.879 82.891 1.00 29.43 89 THR F CA 1
ATOM 1503 C C . THR B 1 68 ? 4.525 26.860 82.597 1.00 34.10 89 THR F C 1
ATOM 1504 O O . THR B 1 68 ? 3.370 26.463 82.462 1.00 38.21 89 THR F O 1
ATOM 1508 N N . ILE B 1 69 ? 4.865 28.144 82.509 1.00 31.89 90 ILE F N 1
ATOM 1509 C CA . ILE B 1 69 ? 3.914 29.191 82.138 1.00 32.31 90 ILE F CA 1
ATOM 1510 C C . ILE B 1 69 ? 3.886 29.360 80.623 1.00 34.68 90 ILE F C 1
ATOM 1511 O O . ILE B 1 69 ? 2.835 29.246 79.991 1.00 36.30 90 ILE F O 1
ATOM 1516 N N . VAL B 1 70 ? 5.048 29.664 80.052 1.00 29.49 91 VAL F N 1
ATOM 1517 C CA . VAL B 1 70 ? 5.186 29.817 78.602 1.00 30.00 91 VAL F CA 1
ATOM 1518 C C . VAL B 1 70 ? 6.518 29.217 78.163 1.00 25.54 91 VAL F C 1
ATOM 1519 O O . VAL B 1 70 ? 7.473 29.176 78.937 1.00 27.55 91 VAL F O 1
ATOM 1523 N N . GLU B 1 71 ? 6.577 28.736 76.932 1.00 25.87 92 GLU F N 1
ATOM 1524 C CA . GLU B 1 71 ? 7.783 28.080 76.445 1.00 28.03 92 GLU F CA 1
ATOM 1525 C C . GLU B 1 71 ? 7.923 28.244 74.941 1.00 29.99 92 GLU F C 1
ATOM 1526 O O . GLU B 1 71 ? 6.947 28.101 74.198 1.00 33.24 92 GLU F O 1
ATOM 1532 N N . ARG B 1 72 ? 9.140 28.537 74.493 1.00 26.23 93 ARG F N 1
ATOM 1533 C CA . ARG B 1 72 ? 9.447 28.551 73.067 1.00 26.64 93 ARG F CA 1
ATOM 1534 C C . ARG B 1 72 ? 10.608 27.597 72.790 1.00 28.27 93 ARG F C 1
ATOM 1535 O O . ARG B 1 72 ? 11.612 27.608 73.499 1.00 26.93 93 ARG F O 1
ATOM 1543 N N . ASN B 1 73 ? 10.470 26.779 71.754 1.00 31.23 94 ASN F N 1
ATOM 1544 C CA . ASN B 1 73 ? 11.530 25.855 71.367 1.00 32.69 94 ASN F CA 1
ATOM 1545 C C . ASN B 1 73 ? 12.002 26.109 69.943 1.00 33.53 94 ASN F C 1
ATOM 1546 O O . ASN B 1 73 ? 11.221 26.513 69.082 1.00 36.33 94 ASN F O 1
ATOM 1551 N N . GLY B 1 74 ? 13.282 25.855 69.697 1.00 36.34 95 GLY F N 1
ATOM 1552 C CA . GLY B 1 74 ? 13.907 26.270 68.458 1.00 38.93 95 GLY F CA 1
ATOM 1553 C C . GLY B 1 74 ? 14.207 25.176 67.456 1.00 42.35 95 GLY F C 1
ATOM 1554 O O . GLY B 1 74 ? 13.742 24.039 67.572 1.00 42.49 95 GLY F O 1
ATOM 1555 N N . ILE B 1 75 ? 14.996 25.538 66.449 1.00 40.47 96 ILE F N 1
ATOM 1556 C CA . ILE B 1 75 ? 15.385 24.609 65.396 1.00 39.08 96 ILE F CA 1
ATOM 1557 C C . ILE B 1 75 ? 16.530 23.698 65.864 1.00 39.54 96 ILE F C 1
ATOM 1558 O O . ILE B 1 75 ? 17.185 23.989 66.856 1.00 33.39 96 ILE F O 1
ATOM 1563 N N . PRO B 1 76 ? 16.759 22.577 65.160 1.00 45.23 97 PRO F N 1
ATOM 1564 C CA . PRO B 1 76 ? 17.774 21.606 65.597 1.00 49.78 97 PRO F CA 1
ATOM 1565 C C . PRO B 1 76 ? 19.181 22.199 65.665 1.00 49.67 97 PRO F C 1
ATOM 1566 O O . PRO B 1 76 ? 19.441 23.234 65.046 1.00 48.68 97 PRO F O 1
ATOM 1570 N N . ALA B 1 77 ? 20.074 21.528 66.391 1.00 46.08 98 ALA F N 1
ATOM 1571 C CA . ALA B 1 77 ? 21.433 22.021 66.621 1.00 38.99 98 ALA F CA 1
ATOM 1572 C C . ALA B 1 77 ? 22.234 22.247 65.337 1.00 38.56 98 ALA F C 1
ATOM 1573 O O . ALA B 1 77 ? 22.995 23.200 65.235 1.00 37.72 98 ALA F O 1
ATOM 1575 N N . VAL B 1 78 ? 22.086 21.351 64.371 1.00 41.38 99 VAL F N 1
ATOM 1576 C CA A VAL B 1 78 ? 22.754 21.503 63.087 0.50 43.19 99 VAL F CA 1
ATOM 1577 C CA B VAL B 1 78 ? 22.755 21.508 63.086 0.50 43.19 99 VAL F CA 1
ATOM 1578 C C . VAL B 1 78 ? 21.727 21.642 61.978 1.00 44.01 99 VAL F C 1
ATOM 1579 O O . VAL B 1 78 ? 20.586 21.218 62.130 1.00 42.03 99 VAL F O 1
ATOM 1586 N N . THR B 1 79 ? 22.133 22.239 60.863 1.00 45.07 100 THR F N 1
ATOM 1587 C CA . THR B 1 79 ? 21.236 22.343 59.724 1.00 45.66 100 THR F CA 1
ATOM 1588 C C . THR B 1 79 ? 21.700 21.465 58.569 1.00 43.80 100 THR F C 1
ATOM 1589 O O . THR B 1 79 ? 22.894 21.383 58.262 1.00 49.00 100 THR F O 1
ATOM 1593 N N . ASN B 1 80 ? 20.739 20.793 57.956 1.00 36.42 101 ASN F N 1
ATOM 1594 C CA . ASN B 1 80 ? 20.955 20.071 56.718 1.00 41.15 101 ASN F CA 1
ATOM 1595 C C . ASN B 1 80 ? 20.369 20.841 55.530 1.00 34.32 101 ASN F C 1
ATOM 1596 O O . ASN B 1 80 ? 20.015 20.226 54.527 1.00 34.28 101 ASN F O 1
ATOM 1601 N N . VAL B 1 81 ? 20.246 22.169 55.641 1.00 28.30 102 VAL F N 1
ATOM 1602 C CA A VAL B 1 81 ? 19.698 22.963 54.539 0.50 27.94 102 VAL F CA 1
ATOM 1603 C CA B VAL B 1 81 ? 19.711 22.980 54.542 0.50 27.73 102 VAL F CA 1
ATOM 1604 C C . VAL B 1 81 ? 20.525 22.746 53.280 1.00 25.79 102 VAL F C 1
ATOM 1605 O O . VAL B 1 81 ? 21.731 22.992 53.268 1.00 24.66 102 VAL F O 1
ATOM 1612 N N . PRO B 1 82 ? 19.875 22.265 52.212 1.00 25.16 103 PRO F N 1
ATOM 1613 C CA . PRO B 1 82 ? 20.636 21.926 51.007 1.00 29.50 103 PRO F CA 1
ATOM 1614 C C . PRO B 1 82 ? 21.161 23.158 50.295 1.00 27.01 103 PRO F C 1
ATOM 1615 O O . PRO B 1 82 ? 20.508 24.211 50.309 1.00 23.65 103 PRO F O 1
ATOM 1619 N N . ASP B 1 83 ? 22.319 23.020 49.653 1.00 28.52 104 ASP F N 1
ATOM 1620 C CA . ASP B 1 83 ? 22.902 24.158 48.956 1.00 28.87 104 ASP F CA 1
ATOM 1621 C C . ASP B 1 83 ? 21.983 24.637 47.836 1.00 23.24 104 ASP F C 1
ATOM 1622 O O . ASP B 1 83 ? 21.974 25.821 47.514 1.00 23.58 104 ASP F O 1
ATOM 1627 N N . TRP B 1 84 ? 21.211 23.735 47.230 1.00 22.32 105 TRP F N 1
ATOM 1628 C CA . TRP B 1 84 ? 20.305 24.173 46.162 1.00 23.35 105 TRP F CA 1
ATOM 1629 C C . TRP B 1 84 ? 19.205 25.106 46.672 1.00 22.76 105 TRP F C 1
ATOM 1630 O O . TRP B 1 84 ? 18.723 25.972 45.939 1.00 20.93 105 TRP F O 1
ATOM 1641 N N . PHE B 1 85 ? 18.813 24.934 47.927 1.00 19.30 106 PHE F N 1
ATOM 1642 C CA . PHE B 1 85 ? 17.821 25.809 48.550 1.00 21.66 106 PHE F CA 1
ATOM 1643 C C . PHE B 1 85 ? 18.449 27.161 48.901 1.00 20.31 106 PHE F C 1
ATOM 1644 O O . PHE B 1 85 ? 17.851 28.223 48.693 1.00 18.19 106 PHE F O 1
ATOM 1652 N N . VAL B 1 86 ? 19.658 27.117 49.448 1.00 19.14 107 VAL F N 1
ATOM 1653 C CA . VAL B 1 86 ? 20.410 28.349 49.686 1.00 20.67 107 VAL F CA 1
ATOM 1654 C C . VAL B 1 86 ? 20.498 29.174 48.403 1.00 21.14 107 VAL F C 1
ATOM 1655 O O . VAL B 1 86 ? 20.295 30.394 48.438 1.00 19.94 107 VAL F O 1
ATOM 1659 N N . LYS B 1 87 ? 20.793 28.529 47.269 1.00 19.33 108 LYS F N 1
ATOM 1660 C CA . LYS B 1 87 ? 20.855 29.259 45.988 1.00 22.39 108 LYS F CA 1
ATOM 1661 C C . LYS B 1 87 ? 19.503 29.815 45.540 1.00 20.61 108 LYS F C 1
ATOM 1662 O O . LYS B 1 87 ? 19.439 30.922 44.986 1.00 20.60 108 LYS F O 1
ATOM 1668 N N . LEU B 1 88 ? 18.428 29.057 45.764 1.00 19.57 109 LEU F N 1
ATOM 1669 C CA . LEU B 1 88 ? 17.080 29.538 45.435 1.00 19.01 109 LEU F CA 1
ATOM 1670 C C . LEU B 1 88 ? 16.722 30.810 46.209 1.00 21.21 109 LEU F C 1
ATOM 1671 O O . LEU B 1 88 ? 16.108 31.714 45.656 1.00 21.16 109 LEU F O 1
ATOM 1676 N N . ILE B 1 89 ? 17.074 30.849 47.494 1.00 16.83 110 ILE F N 1
ATOM 1677 C CA . ILE B 1 89 ? 16.832 32.038 48.322 1.00 18.35 110 ILE F CA 1
ATOM 1678 C C . ILE B 1 89 ? 17.765 33.178 47.915 1.00 21.36 110 ILE F C 1
ATOM 1679 O O . ILE B 1 89 ? 17.343 34.339 47.809 1.00 20.61 110 ILE F O 1
ATOM 1684 N N . GLY B 1 90 ? 19.033 32.852 47.673 1.00 19.44 111 GLY F N 1
ATOM 1685 C CA . GLY B 1 90 ? 19.988 33.835 47.159 1.00 19.80 111 GLY F CA 1
ATOM 1686 C C . GLY B 1 90 ? 20.120 35.128 47.950 1.00 22.22 111 GLY F C 1
ATOM 1687 O O . GLY B 1 90 ? 20.063 36.232 47.384 1.00 19.15 111 GLY F O 1
ATOM 1688 N N . LEU B 1 91 ? 20.318 35.013 49.260 1.00 19.68 112 LEU F N 1
ATOM 1689 C CA . LEU B 1 91 ? 20.524 36.200 50.097 1.00 19.44 112 LEU F CA 1
ATOM 1690 C C . LEU B 1 91 ? 21.814 36.935 49.714 1.00 18.25 112 LEU F C 1
ATOM 1691 O O . LEU B 1 91 ? 22.844 36.311 49.439 1.00 23.64 112 LEU F O 1
ATOM 1696 N N . GLU B 1 92 ? 21.748 38.263 49.651 1.00 20.44 113 GLU F N 1
ATOM 1697 C CA . GLU B 1 92 ? 22.963 39.059 49.541 1.00 20.83 113 GLU F CA 1
ATOM 1698 C C . GLU B 1 92 ? 23.534 39.285 50.943 1.00 22.36 113 GLU F C 1
ATOM 1699 O O . GLU B 1 92 ? 22.826 39.122 51.936 1.00 22.68 113 GLU F O 1
ATOM 1705 N N . PRO B 1 93 ? 24.822 39.646 51.030 1.00 22.86 114 PRO F N 1
ATOM 1706 C CA . PRO B 1 93 ? 25.415 39.853 52.356 1.00 21.68 114 PRO F CA 1
ATOM 1707 C C . PRO B 1 93 ? 24.640 40.910 53.137 1.00 22.77 114 PRO F C 1
ATOM 1708 O O . PRO B 1 93 ? 24.152 41.887 52.557 1.00 22.19 114 PRO F O 1
ATOM 1712 N N . ALA B 1 94 ? 24.508 40.677 54.439 1.00 20.43 115 ALA F N 1
ATOM 1713 C CA . ALA B 1 94 ? 23.803 41.565 55.357 1.00 21.68 115 ALA F CA 1
ATOM 1714 C C . ALA B 1 94 ? 24.829 42.348 56.158 1.00 21.30 115 ALA F C 1
ATOM 1715 O O . ALA B 1 94 ? 25.508 41.797 57.028 1.00 21.60 115 ALA F O 1
ATOM 1717 N N . GLY B 1 95 ? 24.944 43.639 55.859 1.00 20.24 116 GLY F N 1
ATOM 1718 C CA . GLY B 1 95 ? 26.000 44.433 56.446 1.00 19.79 116 GLY F CA 1
ATOM 1719 C C . GLY B 1 95 ? 25.510 45.676 57.138 1.00 20.73 116 GLY F C 1
ATOM 1720 O O . GLY B 1 95 ? 24.413 46.182 56.856 1.00 22.45 116 GLY F O 1
ATOM 1721 N N . GLY B 1 96 ? 26.328 46.164 58.061 1.00 18.43 117 GLY F N 1
ATOM 1722 C CA . GLY B 1 96 ? 26.045 47.418 58.722 1.00 20.31 117 GLY F CA 1
ATOM 1723 C C . GLY B 1 96 ? 27.346 48.103 59.077 1.00 19.06 117 GLY F C 1
ATOM 1724 O O . GLY B 1 96 ? 28.376 47.454 59.248 1.00 21.66 117 GLY F O 1
ATOM 1725 N N . ASP B 1 97 ? 27.305 49.422 59.180 1.00 19.22 118 ASP F N 1
ATOM 1726 C CA . ASP B 1 97 ? 28.487 50.138 59.604 1.00 21.70 118 ASP F CA 1
ATOM 1727 C C . ASP B 1 97 ? 28.155 51.296 60.528 1.00 19.78 118 ASP F C 1
ATOM 1728 O O . ASP B 1 97 ? 27.022 51.810 60.535 1.00 20.09 118 ASP F O 1
ATOM 1733 N N . ALA B 1 98 ? 29.146 51.702 61.308 1.00 18.91 119 ALA F N 1
ATOM 1734 C CA . ALA B 1 98 ? 28.971 52.823 62.223 1.00 19.09 119 ALA F CA 1
ATOM 1735 C C . ALA B 1 98 ? 30.284 53.569 62.385 1.00 20.75 119 ALA F C 1
ATOM 1736 O O . ALA B 1 98 ? 31.356 52.990 62.200 1.00 20.06 119 ALA F O 1
ATOM 1738 N N . LEU B 1 99 ? 30.201 54.840 62.769 1.00 19.07 120 LEU F N 1
ATOM 1739 C CA . LEU B 1 99 ? 31.396 55.667 62.926 1.00 22.39 120 LEU F CA 1
ATOM 1740 C C . LEU B 1 99 ? 31.799 55.826 64.380 1.00 25.38 120 LEU F C 1
ATOM 1741 O O . LEU B 1 99 ? 30.954 55.964 65.264 1.00 25.47 120 LEU F O 1
ATOM 1746 N N . VAL B 1 100 ? 33.106 55.812 64.612 1.00 23.20 121 VAL F N 1
ATOM 1747 C CA . VAL B 1 100 ? 33.668 56.237 65.877 1.00 21.02 121 VAL F CA 1
ATOM 1748 C C . VAL B 1 100 ? 34.186 57.649 65.684 1.00 26.97 121 VAL F C 1
ATOM 1749 O O . VAL B 1 100 ? 34.926 57.918 64.745 1.00 26.44 121 VAL F O 1
ATOM 1753 N N . SER B 1 101 ? 33.798 58.550 66.570 1.00 25.92 122 SER F N 1
ATOM 1754 C CA . SER B 1 101 ? 34.223 59.930 66.447 1.00 30.53 122 SER F CA 1
ATOM 1755 C C . SER B 1 101 ? 35.026 60.388 67.664 1.00 35.42 122 SER F C 1
ATOM 1756 O O . SER B 1 101 ? 34.901 59.817 68.751 1.00 35.43 122 SER F O 1
ATOM 1759 N N . ARG B 1 102 ? 35.876 61.391 67.446 1.00 34.58 123 ARG F N 1
ATOM 1760 C CA . ARG B 1 102 ? 36.568 62.114 68.511 1.00 34.79 123 ARG F CA 1
ATOM 1761 C C . ARG B 1 102 ? 36.072 63.559 68.451 1.00 33.44 123 ARG F C 1
ATOM 1762 O O . ARG B 1 102 ? 36.579 64.344 67.661 1.00 30.06 123 ARG F O 1
ATOM 1770 N N . GLY B 1 103 ? 35.086 63.905 69.274 1.00 30.20 124 GLY F N 1
ATOM 1771 C CA . GLY B 1 103 ? 34.443 65.205 69.168 1.00 33.43 124 GLY F CA 1
ATOM 1772 C C . GLY B 1 103 ? 33.772 65.271 67.812 1.00 34.58 124 GLY F C 1
ATOM 1773 O O . GLY B 1 103 ? 33.162 64.296 67.380 1.00 33.22 124 GLY F O 1
ATOM 1774 N N . TRP B 1 104 ? 33.891 66.395 67.112 1.00 30.07 125 TRP F N 1
ATOM 1775 C CA . TRP B 1 104 ? 33.318 66.446 65.763 1.00 26.27 125 TRP F CA 1
ATOM 1776 C C . TRP B 1 104 ? 34.222 65.789 64.719 1.00 28.50 125 TRP F C 1
ATOM 1777 O O . TRP B 1 104 ? 33.939 65.816 63.522 1.00 27.00 125 TRP F O 1
ATOM 1788 N N . GLU B 1 105 ? 35.291 65.152 65.179 1.00 27.57 126 GLU F N 1
ATOM 1789 C CA . GLU B 1 105 ? 36.210 64.494 64.253 1.00 28.00 126 GLU F CA 1
ATOM 1790 C C . GLU B 1 105 ? 35.807 63.022 64.082 1.00 29.81 126 GLU F C 1
ATOM 1791 O O . GLU B 1 105 ? 35.425 62.364 65.034 1.00 28.49 126 GLU F O 1
ATOM 1797 N N . GLN B 1 106 ? 35.862 62.527 62.855 1.00 24.94 127 GLN F N 1
ATOM 1798 C CA . GLN B 1 106 ? 35.569 61.116 62.599 1.00 25.21 127 GLN F CA 1
ATOM 1799 C C . GLN B 1 106 ? 36.871 60.326 62.556 1.00 25.44 127 GLN F C 1
ATOM 1800 O O . GLN B 1 106 ? 37.773 60.658 61.798 1.00 30.22 127 GLN F O 1
ATOM 1806 N N . ALA B 1 107 ? 36.975 59.299 63.397 1.00 22.44 128 ALA F N 1
ATOM 1807 C CA . ALA B 1 107 ? 38.240 58.580 63.577 1.00 25.87 128 ALA F CA 1
ATOM 1808 C C . ALA B 1 107 ? 38.303 57.224 62.885 1.00 22.57 128 ALA F C 1
ATOM 1809 O O . ALA B 1 107 ? 39.342 56.847 62.332 1.00 25.68 128 ALA F O 1
ATOM 1811 N N . ALA B 1 108 ? 37.218 56.465 62.980 1.00 22.73 129 ALA F N 1
ATOM 1812 C CA . ALA B 1 108 ? 37.222 55.090 62.483 1.00 19.88 129 ALA F CA 1
ATOM 1813 C C . ALA B 1 108 ? 35.839 54.674 62.025 1.00 18.56 129 ALA F C 1
ATOM 1814 O O . ALA B 1 108 ? 34.828 55.233 62.466 1.00 21.14 129 ALA F O 1
ATOM 1816 N N . ARG B 1 109 ? 35.793 53.685 61.144 1.00 19.02 130 ARG F N 1
ATOM 1817 C CA . ARG B 1 109 ? 34.524 53.113 60.713 1.00 18.92 130 ARG F CA 1
ATOM 1818 C C . ARG B 1 109 ? 34.518 51.627 61.061 1.00 18.82 130 ARG F C 1
ATOM 1819 O O . ARG B 1 109 ? 35.467 50.907 60.746 1.00 19.87 130 ARG F O 1
ATOM 1827 N N . VAL B 1 110 ? 33.454 51.189 61.730 1.00 17.29 131 VAL F N 1
ATOM 1828 C CA . VAL B 1 110 ? 33.259 49.784 62.071 1.00 15.63 131 VAL F CA 1
ATOM 1829 C C . VAL B 1 110 ? 32.328 49.165 61.040 1.00 18.51 131 VAL F C 1
ATOM 1830 O O . VAL B 1 110 ? 31.249 49.705 60.768 1.00 17.04 131 VAL F O 1
ATOM 1834 N N . GLU B 1 111 ? 32.757 48.042 60.451 1.00 17.22 132 GLU F N 1
ATOM 1835 C CA . GLU B 1 111 ? 31.973 47.339 59.429 1.00 18.40 132 GLU F CA 1
ATOM 1836 C C . GLU B 1 111 ? 31.680 45.904 59.889 1.00 17.17 132 GLU F C 1
ATOM 1837 O O . GLU B 1 111 ? 32.586 45.184 60.291 1.00 18.87 132 GLU F O 1
ATOM 1843 N N . VAL B 1 112 ? 30.412 45.501 59.841 1.00 17.97 133 VAL F N 1
ATOM 1844 C CA . VAL B 1 112 ? 30.001 44.174 60.301 1.00 17.46 133 VAL F CA 1
ATOM 1845 C C . VAL B 1 112 ? 29.215 43.486 59.203 1.00 19.13 133 VAL F C 1
ATOM 1846 O O . VAL B 1 112 ? 28.437 44.125 58.512 1.00 18.19 133 VAL F O 1
ATOM 1850 N N . VAL B 1 113 ? 29.439 42.187 59.024 1.00 19.71 134 VAL F N 1
ATOM 1851 C CA . VAL B 1 113 ? 28.581 41.387 58.162 1.00 17.22 134 VAL F CA 1
ATOM 1852 C C . VAL B 1 113 ? 28.065 40.220 58.985 1.00 18.39 134 VAL F C 1
ATOM 1853 O O . VAL B 1 113 ? 28.866 39.462 59.568 1.00 18.81 134 VAL F O 1
ATOM 1857 N N . SER B 1 114 ? 26.743 40.066 59.046 1.00 16.38 135 SER F N 1
ATOM 1858 C CA . SER B 1 114 ? 26.151 39.018 59.890 1.00 15.24 135 SER F CA 1
ATOM 1859 C C . SER B 1 114 ? 25.999 37.712 59.116 1.00 15.03 135 SER F C 1
ATOM 1860 O O . SER B 1 114 ? 25.575 37.717 57.963 1.00 16.80 135 SER F O 1
ATOM 1863 N N . HIS B 1 115 ? 26.346 36.596 59.756 1.00 17.70 136 HIS F N 1
ATOM 1864 C CA . HIS B 1 115 ? 26.277 35.309 59.069 1.00 17.86 136 HIS F CA 1
ATOM 1865 C C . HIS B 1 115 ? 24.825 34.862 58.915 1.00 17.59 136 HIS F C 1
ATOM 1866 O O . HIS B 1 115 ? 24.071 34.885 59.877 1.00 19.70 136 HIS F O 1
ATOM 1873 N N . PRO B 1 116 ? 24.440 34.438 57.696 1.00 19.36 137 PRO F N 1
ATOM 1874 C CA . PRO B 1 116 ? 23.048 34.093 57.382 1.00 20.08 137 PRO F CA 1
ATOM 1875 C C . PRO B 1 116 ? 22.639 32.661 57.754 1.00 21.30 137 PRO F C 1
ATOM 1876 O O . PRO B 1 116 ? 21.483 32.289 57.509 1.00 21.12 137 PRO F O 1
ATOM 1888 N N . PHE B 1 118 ? 21.697 31.024 60.401 1.00 20.39 139 PHE F N 1
ATOM 1889 C CA . PHE B 1 118 ? 20.495 30.868 61.242 1.00 23.02 139 PHE F CA 1
ATOM 1890 C C . PHE B 1 118 ? 19.209 31.233 60.492 1.00 23.39 139 PHE F C 1
ATOM 1891 O O . PHE B 1 118 ? 18.210 30.513 60.558 1.00 22.93 139 PHE F O 1
ATOM 1899 N N . ALA B 1 119 ? 19.245 32.354 59.773 1.00 19.98 140 ALA F N 1
ATOM 1900 C CA . ALA B 1 119 ? 18.117 32.774 58.935 1.00 19.66 140 ALA F CA 1
ATOM 1901 C C . ALA B 1 119 ? 17.744 31.700 57.909 1.00 22.27 140 ALA F C 1
ATOM 1902 O O . ALA B 1 119 ? 16.574 31.371 57.736 1.00 23.83 140 ALA F O 1
ATOM 1904 N N . LEU B 1 120 ? 18.744 31.162 57.220 1.00 21.47 141 LEU F N 1
ATOM 1905 C CA . LEU B 1 120 ? 18.494 30.139 56.210 1.00 19.95 141 LEU F CA 1
ATOM 1906 C C . LEU B 1 120 ? 17.930 28.869 56.847 1.00 21.57 141 LEU F C 1
ATOM 1907 O O . LEU B 1 120 ? 17.039 28.218 56.284 1.00 21.80 141 LEU F O 1
ATOM 1912 N N . ALA B 1 121 ? 18.445 28.512 58.021 1.00 23.23 142 ALA F N 1
ATOM 1913 C CA . ALA B 1 121 ? 17.967 27.317 58.716 1.00 25.23 142 ALA F CA 1
ATOM 1914 C C . ALA B 1 121 ? 16.492 27.462 59.066 1.00 27.12 142 ALA F C 1
ATOM 1915 O O . ALA B 1 121 ? 15.725 26.506 58.984 1.00 27.13 142 ALA F O 1
ATOM 1917 N N . LYS B 1 122 ? 16.101 28.672 59.450 1.00 26.08 143 LYS F N 1
ATOM 1918 C CA . LYS B 1 122 ? 14.713 28.980 59.791 1.00 27.86 143 LYS F CA 1
ATOM 1919 C C . LYS B 1 122 ? 13.796 28.963 58.576 1.00 28.59 143 LYS F C 1
ATOM 1920 O O . LYS B 1 122 ? 12.692 28.421 58.631 1.00 32.78 143 LYS F O 1
ATOM 1926 N N . LEU B 1 123 ? 14.249 29.575 57.486 1.00 24.21 144 LEU F N 1
ATOM 1927 C CA . LEU B 1 123 ? 13.513 29.525 56.228 1.00 26.91 144 LEU F CA 1
ATOM 1928 C C . LEU B 1 123 ? 13.304 28.087 55.802 1.00 27.55 144 LEU F C 1
ATOM 1929 O O . LEU B 1 123 ? 12.224 27.721 55.334 1.00 27.40 144 LEU F O 1
ATOM 1934 N N . TRP B 1 124 ? 14.350 27.279 55.945 1.00 26.53 145 TRP F N 1
ATOM 1935 C CA . TRP B 1 124 ? 14.283 25.873 55.556 1.00 25.82 145 TRP F CA 1
ATOM 1936 C C . TRP B 1 124 ? 13.276 25.096 56.396 1.00 29.76 145 TRP F C 1
ATOM 1937 O O . TRP B 1 124 ? 12.463 24.354 55.853 1.00 29.40 145 TRP F O 1
ATOM 1948 N N . GLN B 1 125 ? 13.317 25.271 57.714 1.00 30.98 146 GLN F N 1
ATOM 1949 C CA . GLN B 1 125 ? 12.392 24.543 58.583 1.00 33.40 146 GLN F CA 1
ATOM 1950 C C . GLN B 1 125 ? 10.971 24.906 58.198 1.00 34.09 146 GLN F C 1
ATOM 1951 O O . GLN B 1 125 ? 10.077 24.060 58.177 1.00 38.05 146 GLN F O 1
ATOM 1957 N N . SER B 1 126 ? 10.781 26.172 57.863 1.00 32.01 147 SER F N 1
ATOM 1958 C CA A SER B 1 126 ? 9.484 26.659 57.412 0.27 36.35 147 SER F CA 1
ATOM 1959 C CA B SER B 1 126 ? 9.493 26.669 57.411 0.73 36.35 147 SER F CA 1
ATOM 1960 C C . SER B 1 126 ? 9.093 26.063 56.060 1.00 37.70 147 SER F C 1
ATOM 1961 O O . SER B 1 126 ? 7.927 25.739 55.827 1.00 39.48 147 SER F O 1
ATOM 1966 N N . ALA B 1 127 ? 10.066 25.914 55.168 1.00 33.37 148 ALA F N 1
ATOM 1967 C CA . ALA B 1 127 ? 9.803 25.312 53.864 1.00 30.95 148 ALA F CA 1
ATOM 1968 C C . ALA B 1 127 ? 9.334 23.868 54.027 1.00 36.68 148 ALA F C 1
ATOM 1969 O O . ALA B 1 127 ? 8.499 23.379 53.263 1.00 36.66 148 ALA F O 1
ATOM 1971 N N . LEU B 1 128 ? 9.885 23.190 55.026 1.00 37.09 149 LEU F N 1
ATOM 1972 C CA . LEU B 1 128 ? 9.543 21.795 55.281 1.00 41.29 149 LEU F CA 1
ATOM 1973 C C . LEU B 1 128 ? 8.151 21.660 55.882 1.00 48.91 149 LEU F C 1
ATOM 1974 O O . LEU B 1 128 ? 7.597 20.566 55.928 1.00 52.94 149 LEU F O 1
ATOM 1979 N N . GLY B 1 129 ? 7.584 22.775 56.326 1.00 51.55 150 GLY F N 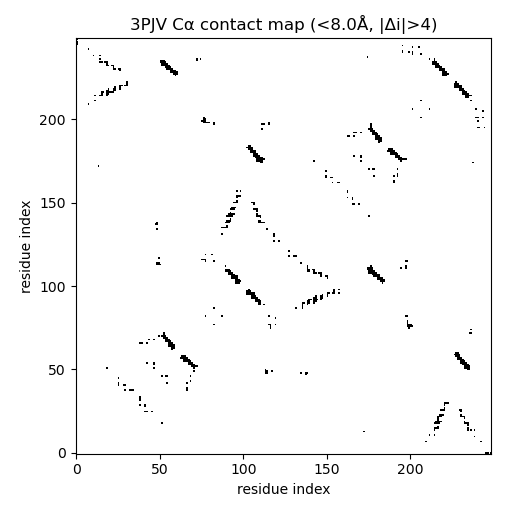1
ATOM 1980 C CA . GLY B 1 129 ? 6.258 22.779 56.910 1.00 60.83 150 GLY F CA 1
ATOM 1981 C C . GLY B 1 129 ? 6.157 21.876 58.126 1.00 70.62 150 GLY F C 1
ATOM 1982 O O . GLY B 1 129 ? 7.053 21.846 58.975 1.00 75.05 150 GLY F O 1
#

Secondary structure (DSSP, 8-state):
---HHHHHHHHHHHHHHHHHHHHHHHHHHHGGGTT----HHHHHHHHTTS-EEEEEEEETTT--EEEEEE---S-----HHHHHHH------EEEEEEETTEEEEEEEEEE---HHHHHHHHHH-/-TTHHHHHHHHHHHHHHHHHHHHHHHHHHGGGTT----HHHHHHHHHHS-EEEEEEEETTTTEEEEEEE---SS----HHHHHHH-PPPEEEEEEEEETTEEEEEEEEEE---HHHHHHHHHT-